Protein AF-A0A433PUU9-F1 (afdb_monomer)

Structure (mmCIF, N/CA/C/O backbone):
data_AF-A0A433PUU9-F1
#
_entry.id   AF-A0A433PUU9-F1
#
loop_
_atom_site.group_PDB
_atom_site.id
_atom_site.type_symbol
_atom_site.label_atom_id
_atom_site.label_alt_id
_atom_site.label_comp_id
_atom_site.label_asym_id
_atom_site.label_entity_id
_atom_site.label_seq_id
_atom_site.pdbx_PDB_ins_code
_atom_site.Cartn_x
_atom_site.Cartn_y
_atom_site.Cartn_z
_atom_site.occupancy
_atom_site.B_iso_or_equiv
_atom_site.auth_seq_id
_atom_site.auth_comp_id
_atom_site.auth_asym_id
_atom_site.auth_atom_id
_atom_site.pdbx_PDB_model_num
ATOM 1 N N . MET A 1 1 ? 23.216 7.740 -25.876 1.00 77.38 1 MET A N 1
ATOM 2 C CA . MET A 1 1 ? 23.846 6.993 -24.766 1.00 77.38 1 MET A CA 1
ATOM 3 C C . MET A 1 1 ? 22.840 6.009 -24.195 1.00 77.38 1 MET A C 1
ATOM 5 O O . MET A 1 1 ?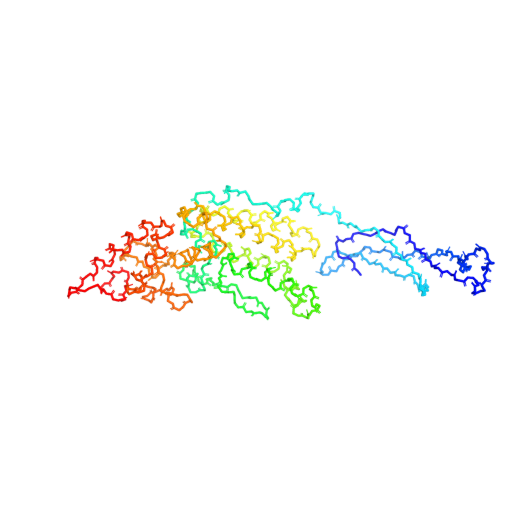 21.696 6.393 -23.978 1.00 77.38 1 MET A O 1
ATOM 9 N N . LEU A 1 2 ? 23.256 4.769 -23.966 1.00 82.44 2 LEU A N 1
ATOM 10 C CA . LEU A 1 2 ? 22.477 3.690 -23.363 1.00 82.44 2 LEU A CA 1
ATOM 11 C C . LEU A 1 2 ? 23.114 3.362 -22.008 1.00 82.44 2 LEU A C 1
ATOM 13 O O . LEU A 1 2 ? 24.281 3.000 -21.964 1.00 82.44 2 LEU A O 1
ATOM 17 N N . ARG A 1 3 ? 22.411 3.540 -20.887 1.00 79.94 3 ARG A N 1
ATOM 18 C CA . ARG A 1 3 ? 23.009 3.333 -19.552 1.00 79.94 3 ARG A CA 1
ATOM 19 C C . ARG A 1 3 ? 22.930 1.871 -19.125 1.00 79.94 3 ARG A C 1
ATOM 21 O O . ARG A 1 3 ? 21.883 1.252 -19.301 1.00 79.94 3 ARG A O 1
ATOM 28 N N . GLY A 1 4 ? 24.031 1.348 -18.577 1.00 78.00 4 GLY A N 1
ATOM 29 C CA . GLY A 1 4 ? 24.192 -0.045 -18.131 1.00 78.00 4 GLY A CA 1
ATOM 30 C C . GLY A 1 4 ? 23.726 -1.098 -19.140 1.00 78.00 4 GLY A C 1
ATOM 31 O O . GLY A 1 4 ? 23.275 -2.167 -18.753 1.00 78.00 4 GLY A O 1
ATOM 32 N N . THR A 1 5 ? 23.755 -0.755 -20.423 1.00 83.81 5 THR A N 1
ATOM 33 C CA . THR A 1 5 ? 23.263 -1.589 -21.515 1.00 83.81 5 THR A CA 1
ATOM 34 C C . THR A 1 5 ? 24.361 -1.650 -22.555 1.00 83.81 5 THR A C 1
ATOM 36 O O . T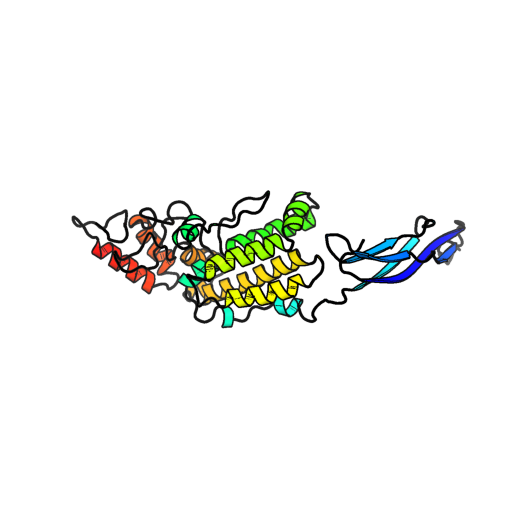HR A 1 5 ? 24.845 -0.605 -22.999 1.00 83.81 5 THR A O 1
ATOM 39 N N . ASP A 1 6 ? 24.725 -2.853 -22.953 1.00 87.00 6 ASP A N 1
ATOM 40 C CA . ASP A 1 6 ? 25.665 -3.103 -24.031 1.00 87.00 6 ASP A CA 1
ATOM 41 C C . ASP A 1 6 ? 24.934 -3.107 -25.367 1.00 87.00 6 ASP A C 1
ATOM 43 O O . ASP A 1 6 ? 23.722 -3.346 -25.445 1.00 87.00 6 ASP A O 1
ATOM 47 N N . ALA A 1 7 ? 25.669 -2.792 -26.427 1.00 91.38 7 ALA A N 1
ATOM 48 C CA . ALA A 1 7 ? 25.120 -2.711 -27.766 1.00 91.38 7 ALA A CA 1
ATOM 49 C C . ALA A 1 7 ? 26.082 -3.294 -28.795 1.00 91.38 7 ALA A C 1
ATOM 51 O O . ALA A 1 7 ? 27.279 -3.020 -28.783 1.00 91.38 7 ALA A O 1
ATOM 52 N N . GLU A 1 8 ? 25.516 -4.028 -29.741 1.00 93.69 8 GLU A N 1
ATOM 53 C CA . GLU A 1 8 ? 26.210 -4.584 -30.894 1.00 93.69 8 GLU A CA 1
ATOM 54 C C . GLU A 1 8 ? 25.448 -4.201 -32.159 1.00 93.69 8 GLU A C 1
ATOM 56 O O . GLU A 1 8 ? 24.218 -4.298 -32.216 1.00 93.69 8 GLU A O 1
ATOM 61 N N . LEU A 1 9 ? 26.168 -3.752 -33.188 1.00 94.69 9 LEU A N 1
ATOM 62 C CA . LEU A 1 9 ? 25.572 -3.509 -34.496 1.00 94.69 9 LEU A CA 1
ATOM 63 C C . LEU A 1 9 ? 25.240 -4.853 -35.157 1.00 94.69 9 LEU A C 1
ATOM 65 O O . LEU A 1 9 ? 26.139 -5.649 -35.408 1.00 94.69 9 LEU A O 1
ATOM 69 N N . ILE A 1 10 ? 23.971 -5.064 -35.510 1.00 95.81 10 ILE A N 1
ATOM 70 C CA . ILE A 1 10 ? 23.556 -6.206 -36.335 1.00 95.81 10 ILE A CA 1
ATOM 71 C C . ILE A 1 10 ? 23.787 -5.871 -37.814 1.00 95.81 10 ILE A C 1
ATOM 73 O O . ILE A 1 10 ? 24.440 -6.627 -38.527 1.00 95.81 10 ILE A O 1
ATOM 77 N N . PHE A 1 11 ? 23.256 -4.738 -38.285 1.00 95.06 11 PHE A N 1
ATOM 78 C CA . PHE A 1 11 ? 23.500 -4.243 -39.643 1.00 95.06 11 PHE A CA 1
ATOM 79 C C . PHE A 1 11 ? 23.233 -2.740 -39.769 1.00 95.06 11 PHE A C 1
ATOM 81 O O . PHE A 1 11 ? 22.497 -2.157 -38.971 1.00 95.06 11 PHE A O 1
ATOM 88 N N . GLY A 1 12 ? 23.777 -2.127 -40.822 1.00 94.69 12 GLY A N 1
ATOM 89 C CA . GLY A 1 12 ? 23.486 -0.751 -41.220 1.00 94.69 12 GLY A CA 1
ATOM 90 C C . GLY A 1 12 ? 23.392 -0.627 -42.736 1.00 94.69 12 GLY A C 1
ATOM 91 O O . GLY A 1 12 ? 24.338 -0.982 -43.438 1.00 94.69 12 GLY A O 1
ATOM 92 N N . TYR A 1 13 ? 22.265 -0.127 -43.241 1.00 95.69 13 TYR A N 1
ATOM 93 C CA . TYR A 1 13 ? 22.003 -0.034 -44.676 1.00 95.69 13 TYR A CA 1
ATOM 94 C C . TYR A 1 13 ? 21.284 1.252 -45.062 1.00 95.69 13 TYR A C 1
ATOM 96 O O . TYR A 1 13 ? 20.496 1.797 -44.293 1.00 95.69 13 TYR A O 1
ATOM 104 N N . HIS A 1 14 ? 21.527 1.694 -46.288 1.00 94.44 14 HIS A N 1
ATOM 105 C CA . HIS A 1 14 ? 20.895 2.831 -46.932 1.00 94.44 14 HIS A CA 1
ATOM 106 C C . HIS A 1 14 ? 20.267 2.387 -48.252 1.00 94.44 14 HIS A C 1
ATOM 108 O O . HIS A 1 14 ? 20.913 1.737 -49.074 1.00 94.44 14 HIS A O 1
ATOM 114 N N . LEU A 1 15 ? 18.991 2.719 -48.446 1.00 93.25 15 LEU A N 1
ATOM 115 C CA . LEU A 1 15 ? 18.283 2.431 -49.686 1.00 93.25 15 LEU A CA 1
ATOM 116 C C . LEU A 1 15 ? 18.512 3.561 -50.695 1.00 93.25 15 LEU A C 1
ATOM 118 O O . LEU A 1 15 ? 17.984 4.659 -50.532 1.00 93.25 15 LEU A O 1
ATOM 122 N N . VAL A 1 16 ? 19.226 3.268 -51.777 1.00 91.62 16 VAL A N 1
ATOM 123 C CA . VAL A 1 16 ? 19.463 4.208 -52.876 1.00 91.62 16 VAL A CA 1
ATOM 124 C C . VAL A 1 16 ? 18.525 3.894 -54.030 1.00 91.62 16 VAL A C 1
ATOM 126 O O . VAL A 1 16 ? 18.475 2.767 -54.518 1.00 91.62 16 VAL A O 1
ATOM 129 N N . VAL A 1 17 ? 17.782 4.898 -54.497 1.00 91.12 17 VAL A N 1
ATOM 130 C CA . VAL A 1 17 ? 16.978 4.792 -55.722 1.00 91.12 17 VAL A CA 1
ATOM 131 C C . VAL A 1 17 ? 17.862 5.160 -56.910 1.00 91.12 17 VAL A C 1
ATOM 133 O O . VAL A 1 17 ? 18.095 6.339 -57.167 1.00 91.12 17 VAL A O 1
ATOM 136 N N . SER A 1 18 ? 18.347 4.153 -57.633 1.00 87.88 18 SER A N 1
ATOM 137 C CA . SER A 1 18 ? 19.249 4.320 -58.779 1.00 87.88 18 SER A CA 1
ATOM 138 C C . SER A 1 18 ? 18.546 4.931 -59.997 1.00 87.88 18 SER A C 1
ATOM 140 O O . SER A 1 18 ? 19.175 5.630 -60.783 1.00 87.88 18 SER A O 1
ATOM 142 N N . SER A 1 19 ? 17.243 4.676 -60.168 1.00 88.12 19 SER A N 1
ATOM 143 C CA . SER A 1 19 ? 16.417 5.301 -61.210 1.00 88.12 19 SER A CA 1
ATOM 144 C C . SER A 1 19 ? 14.946 5.353 -60.795 1.00 88.12 19 SER A C 1
ATOM 146 O O . SER A 1 19 ? 14.418 4.415 -60.189 1.00 88.12 19 SER A O 1
ATOM 148 N N . ARG A 1 20 ? 14.281 6.461 -61.144 1.00 89.06 20 ARG A N 1
ATOM 149 C CA . ARG A 1 20 ? 12.839 6.679 -60.937 1.00 89.06 20 ARG A CA 1
ATOM 150 C C . ARG A 1 20 ? 11.994 6.347 -62.169 1.00 89.06 20 ARG A C 1
ATOM 152 O O . ARG A 1 20 ? 10.792 6.596 -62.163 1.00 89.06 20 ARG A O 1
ATOM 159 N N . GLU A 1 21 ? 12.606 5.811 -63.220 1.00 90.88 21 GLU A N 1
ATOM 160 C CA . GLU A 1 21 ? 11.890 5.427 -64.434 1.00 90.88 21 GLU A CA 1
ATOM 161 C C . GLU A 1 21 ? 10.929 4.264 -64.168 1.00 90.88 21 GLU A C 1
ATOM 163 O O . GLU A 1 21 ? 11.241 3.311 -63.445 1.00 90.88 21 GLU A O 1
ATOM 168 N N . ASN A 1 22 ? 9.740 4.339 -64.771 1.00 86.81 22 ASN A N 1
ATOM 169 C CA . ASN A 1 22 ? 8.761 3.269 -64.677 1.00 86.81 22 ASN A CA 1
ATOM 170 C C . ASN A 1 22 ? 9.191 2.102 -65.572 1.00 86.81 22 ASN A C 1
ATOM 172 O O . ASN A 1 22 ? 9.160 2.201 -66.794 1.00 86.81 22 ASN A O 1
ATOM 176 N N . ARG A 1 23 ? 9.567 0.990 -64.940 1.00 87.62 23 ARG A N 1
ATOM 177 C CA . ARG A 1 23 ? 9.964 -0.255 -65.615 1.00 87.62 23 ARG A CA 1
ATOM 178 C C . ARG A 1 23 ? 8.821 -1.267 -65.721 1.00 87.62 23 ARG A C 1
ATOM 180 O O . ARG A 1 23 ? 9.070 -2.431 -66.022 1.00 87.62 23 ARG A O 1
ATOM 187 N N . SER A 1 24 ? 7.600 -0.863 -65.385 1.00 89.62 24 SER A N 1
ATOM 188 C CA . SER A 1 24 ? 6.424 -1.728 -65.479 1.00 89.62 24 SER A CA 1
ATOM 189 C C . SER A 1 24 ? 6.007 -1.904 -66.936 1.00 89.62 24 SER A C 1
ATOM 191 O O . SER A 1 24 ? 6.164 -0.992 -67.747 1.00 89.62 24 SER A O 1
ATOM 193 N N . ASP A 1 25 ? 5.449 -3.065 -67.251 1.00 92.44 25 ASP A N 1
ATOM 194 C CA . ASP A 1 25 ? 4.871 -3.373 -68.558 1.00 92.44 25 ASP A CA 1
ATOM 195 C C . ASP A 1 25 ? 3.365 -3.659 -68.425 1.00 92.44 25 ASP A C 1
ATOM 197 O O . ASP A 1 25 ? 2.805 -3.613 -67.328 1.00 92.44 25 ASP A O 1
ATOM 201 N N . ALA A 1 26 ? 2.690 -3.923 -69.548 1.00 91.56 26 ALA A N 1
ATOM 202 C CA . ALA A 1 26 ? 1.238 -4.118 -69.585 1.00 91.56 26 ALA A CA 1
ATOM 203 C C . ALA A 1 26 ? 0.742 -5.314 -68.746 1.00 91.56 26 ALA A C 1
ATOM 205 O O . ALA A 1 26 ? -0.452 -5.397 -68.459 1.00 91.56 26 ALA A O 1
ATOM 206 N N . PHE A 1 27 ? 1.635 -6.227 -68.353 1.00 94.06 27 PHE A N 1
ATOM 207 C CA . PHE A 1 27 ? 1.296 -7.458 -67.640 1.00 94.06 27 PHE A CA 1
ATOM 208 C C . PHE A 1 27 ? 1.974 -7.567 -66.265 1.00 94.06 27 PHE A C 1
ATOM 210 O O . PHE A 1 27 ? 1.562 -8.393 -65.452 1.00 94.06 27 PHE A O 1
ATOM 217 N N . THR A 1 28 ? 2.984 -6.736 -65.976 1.00 92.25 28 THR A N 1
ATOM 218 C CA . THR A 1 28 ? 3.801 -6.811 -64.757 1.00 92.25 28 THR A CA 1
ATOM 219 C C . THR A 1 28 ? 4.084 -5.430 -64.166 1.00 92.25 28 THR A C 1
ATOM 221 O O . THR A 1 28 ? 4.781 -4.605 -64.760 1.00 92.25 28 THR A O 1
ATOM 224 N N . LEU A 1 29 ? 3.638 -5.214 -62.925 1.00 92.56 29 LEU A N 1
ATOM 225 C CA . LEU A 1 29 ? 4.041 -4.064 -62.112 1.00 92.56 29 LEU A CA 1
ATOM 226 C C . LEU A 1 29 ? 5.412 -4.321 -61.478 1.00 92.56 29 LEU A C 1
ATOM 228 O O . LEU A 1 29 ? 5.606 -5.330 -60.797 1.00 92.56 29 LEU A O 1
ATOM 232 N N . ARG A 1 30 ? 6.366 -3.405 -61.676 1.00 92.12 30 ARG A N 1
ATOM 233 C CA . ARG A 1 30 ? 7.722 -3.508 -61.112 1.00 92.12 30 ARG A CA 1
ATOM 234 C C . ARG A 1 30 ? 8.027 -2.332 -60.193 1.00 92.12 30 ARG A C 1
ATOM 236 O O . ARG A 1 30 ? 7.685 -1.192 -60.489 1.00 92.12 30 ARG A O 1
ATOM 243 N N . GLY A 1 31 ? 8.732 -2.610 -59.097 1.00 89.81 31 GLY A N 1
ATOM 244 C CA . GLY A 1 31 ? 9.269 -1.573 -5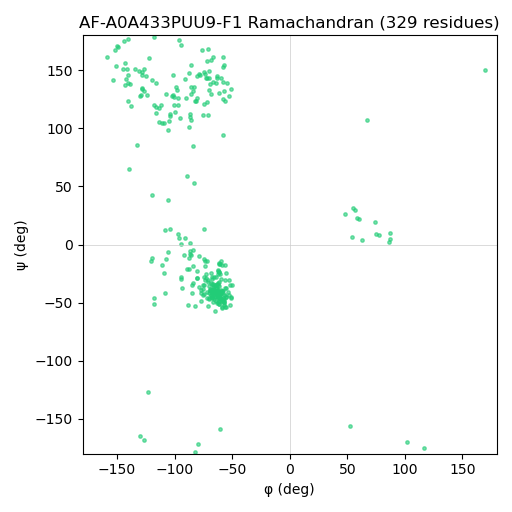8.218 1.00 89.81 31 GLY A CA 1
ATOM 245 C C . GLY A 1 31 ? 10.366 -0.737 -58.889 1.00 89.81 31 GLY A C 1
ATOM 246 O O . GLY A 1 31 ? 10.986 -1.150 -59.882 1.00 89.81 31 GLY A O 1
ATOM 247 N N . LEU A 1 32 ? 10.634 0.439 -58.317 1.00 91.19 32 LEU A N 1
ATOM 248 C CA . LEU A 1 32 ? 11.738 1.306 -58.738 1.00 91.19 32 LEU A CA 1
ATOM 249 C C . LEU A 1 32 ? 13.083 0.574 -58.666 1.00 91.19 32 LEU A C 1
ATOM 251 O O . LEU A 1 32 ? 13.246 -0.390 -57.916 1.00 91.19 32 LEU A O 1
ATOM 255 N N . ALA A 1 33 ? 14.047 1.010 -59.477 1.00 91.31 33 ALA A N 1
ATOM 256 C CA . ALA A 1 33 ? 15.397 0.468 -59.410 1.00 91.31 33 ALA A CA 1
ATOM 257 C C . ALA A 1 33 ? 16.054 0.954 -58.119 1.00 91.31 33 ALA A C 1
ATOM 259 O O . ALA A 1 33 ? 16.322 2.148 -57.977 1.00 91.31 33 ALA A O 1
ATOM 260 N N . THR A 1 34 ? 16.283 0.037 -57.184 1.00 91.50 34 THR A N 1
ATOM 261 C CA . THR A 1 34 ? 16.895 0.340 -55.895 1.00 91.50 34 THR A CA 1
ATOM 262 C C . THR A 1 34 ? 18.097 -0.549 -55.624 1.00 91.50 34 THR A C 1
ATOM 264 O O . THR A 1 34 ? 18.172 -1.689 -56.089 1.00 91.50 34 THR A O 1
ATOM 267 N N . GLN A 1 35 ? 19.040 -0.010 -54.863 1.00 91.44 35 GLN A N 1
ATOM 268 C CA . GLN A 1 35 ? 20.202 -0.711 -54.341 1.00 91.44 35 GLN A CA 1
ATOM 269 C C . GLN A 1 35 ? 20.288 -0.489 -52.836 1.00 91.44 35 GLN A C 1
ATOM 271 O O . GLN A 1 35 ? 19.868 0.547 -52.319 1.00 91.44 35 GLN A O 1
ATOM 276 N N . LEU A 1 36 ? 20.807 -1.492 -52.135 1.00 92.81 36 LEU A N 1
ATOM 277 C CA . LEU A 1 36 ? 21.054 -1.421 -50.707 1.00 92.81 36 LEU A CA 1
ATOM 278 C C . LEU A 1 36 ? 22.554 -1.235 -50.497 1.00 92.81 36 LEU A C 1
ATOM 280 O O . LEU A 1 36 ? 23.338 -2.141 -50.775 1.00 92.81 36 LEU A O 1
ATOM 284 N N . GLU A 1 37 ? 22.946 -0.061 -50.029 1.00 93.69 37 GLU A N 1
ATOM 285 C CA . GLU A 1 37 ? 24.341 0.264 -49.747 1.00 93.69 37 GLU A CA 1
ATOM 286 C C . GLU A 1 37 ? 24.617 0.102 -48.253 1.00 93.69 37 GLU A C 1
ATOM 288 O O . GLU A 1 37 ? 23.817 0.522 -47.414 1.00 93.69 37 GLU A O 1
ATOM 293 N N . ALA A 1 38 ? 25.740 -0.527 -47.904 1.00 92.88 38 ALA A N 1
ATOM 294 C CA . ALA A 1 38 ? 26.155 -0.650 -46.512 1.00 92.88 38 ALA A CA 1
ATOM 295 C C . ALA A 1 38 ? 26.587 0.718 -45.975 1.00 92.88 38 ALA A C 1
ATOM 297 O O . ALA A 1 38 ? 27.360 1.437 -46.610 1.00 92.88 38 ALA A O 1
ATOM 298 N N . VAL A 1 39 ? 26.104 1.067 -44.787 1.00 93.44 39 VAL A N 1
ATOM 299 C CA . VAL A 1 39 ? 26.518 2.291 -44.097 1.00 93.44 39 VAL A CA 1
ATOM 300 C C . VAL A 1 39 ? 27.766 1.991 -43.272 1.00 93.44 39 VAL A C 1
ATOM 302 O O . VAL A 1 39 ? 27.922 0.883 -42.757 1.00 93.44 39 VAL A O 1
ATOM 305 N N . ALA A 1 40 ? 28.657 2.975 -43.127 1.00 92.94 40 ALA A N 1
ATOM 306 C CA . ALA A 1 40 ? 29.824 2.840 -42.263 1.00 92.94 40 ALA A CA 1
ATOM 307 C C . ALA A 1 40 ? 29.403 2.433 -40.833 1.00 92.94 40 ALA A C 1
ATOM 309 O O . ALA A 1 40 ? 28.410 2.959 -40.321 1.00 92.94 40 ALA A O 1
ATOM 310 N N . PRO A 1 41 ? 30.126 1.512 -40.173 1.00 91.94 41 PRO A N 1
ATOM 311 C CA . PRO A 1 41 ? 29.780 1.100 -38.821 1.00 91.94 41 PRO A CA 1
ATOM 312 C C . PRO A 1 41 ? 29.906 2.287 -37.848 1.00 91.94 41 PRO A C 1
ATOM 314 O O . PRO A 1 41 ? 30.796 3.129 -38.010 1.00 91.94 41 PRO A O 1
ATOM 317 N N . PRO A 1 42 ? 29.033 2.377 -36.832 1.00 93.94 42 PRO A N 1
ATOM 318 C CA . PRO A 1 42 ? 29.137 3.394 -35.800 1.00 93.94 42 PRO A CA 1
ATOM 319 C C . PRO A 1 42 ? 30.324 3.099 -34.878 1.00 93.94 42 PRO A C 1
ATOM 321 O O . PRO A 1 42 ? 30.764 1.957 -34.738 1.00 93.94 42 PRO A O 1
ATOM 324 N N . ASN A 1 43 ? 30.816 4.131 -34.197 1.00 93.38 43 ASN A N 1
ATOM 325 C CA . ASN A 1 43 ? 31.780 3.947 -33.117 1.00 93.38 43 ASN A CA 1
ATOM 326 C C . ASN A 1 43 ? 31.002 3.697 -31.819 1.00 93.38 43 ASN A C 1
ATOM 328 O O . ASN A 1 43 ? 30.325 4.599 -31.324 1.00 93.38 43 ASN A O 1
ATOM 332 N N . ILE A 1 44 ? 31.061 2.466 -31.311 1.00 92.44 44 ILE A N 1
ATOM 333 C CA . ILE A 1 44 ? 30.427 2.069 -30.051 1.00 92.44 44 ILE A CA 1
ATOM 334 C C . ILE A 1 44 ? 31.494 2.120 -28.958 1.00 92.44 44 ILE A C 1
ATOM 336 O O . ILE A 1 44 ? 32.514 1.438 -29.059 1.00 92.44 44 ILE A O 1
ATOM 340 N N . ARG A 1 45 ? 31.278 2.942 -27.929 1.00 92.06 45 ARG A N 1
ATOM 341 C CA . ARG A 1 45 ? 32.220 3.114 -26.814 1.00 92.06 45 ARG A CA 1
ATOM 342 C C . ARG A 1 45 ? 31.525 2.889 -25.487 1.00 92.06 45 ARG A C 1
ATOM 344 O O . ARG A 1 45 ? 30.492 3.499 -25.228 1.00 92.06 45 ARG A O 1
ATOM 351 N N . SER A 1 46 ? 32.140 2.090 -24.628 1.00 88.69 46 SER A N 1
ATOM 352 C CA . SER A 1 46 ? 31.742 1.970 -23.228 1.00 88.69 46 SER A CA 1
ATOM 353 C C . SER A 1 46 ? 32.509 3.003 -22.405 1.00 88.69 46 SER A C 1
ATOM 355 O O . SER A 1 46 ? 33.735 3.089 -22.482 1.00 88.69 46 SER A O 1
ATOM 357 N N . SER A 1 47 ? 31.785 3.819 -21.649 1.00 87.38 47 SER A N 1
ATOM 358 C CA . SER A 1 47 ? 32.321 4.885 -20.802 1.00 87.38 47 SER A CA 1
ATOM 359 C C . SER A 1 47 ? 31.542 4.937 -19.483 1.00 87.38 47 SER A C 1
ATOM 361 O O . SER A 1 47 ? 30.596 4.179 -19.273 1.00 87.38 47 SER A O 1
ATOM 363 N N . SER A 1 48 ? 31.942 5.804 -18.560 1.00 86.00 48 SER A N 1
ATOM 364 C CA . SER A 1 48 ? 31.275 5.978 -17.267 1.00 86.00 48 SER A CA 1
ATOM 365 C C . SER A 1 48 ? 31.251 7.443 -16.858 1.00 86.00 48 SER A C 1
ATOM 367 O O . SER A 1 48 ? 32.233 8.156 -17.061 1.00 86.00 48 SER A O 1
ATOM 369 N N . ASP A 1 49 ? 30.153 7.881 -16.251 1.00 83.81 49 ASP A N 1
ATOM 370 C CA . ASP A 1 49 ? 30.028 9.203 -15.636 1.00 83.81 49 ASP A CA 1
ATOM 371 C C . ASP A 1 49 ? 29.568 9.096 -14.172 1.00 83.81 49 ASP A C 1
ATOM 373 O O . ASP A 1 49 ? 29.542 8.015 -13.581 1.00 83.81 49 ASP A O 1
ATOM 377 N N . THR A 1 50 ? 29.189 10.227 -13.573 1.00 77.81 50 THR A N 1
ATOM 378 C CA . THR A 1 50 ? 28.670 10.299 -12.197 1.00 77.81 50 THR A CA 1
ATOM 379 C C . THR A 1 50 ? 27.396 9.479 -11.962 1.00 77.81 50 THR A C 1
ATOM 381 O O . THR A 1 50 ? 27.045 9.236 -10.811 1.00 77.81 50 THR A O 1
ATOM 384 N N . HIS A 1 51 ? 26.715 9.033 -13.020 1.00 67.56 51 HIS A N 1
ATOM 385 C CA . HIS A 1 51 ? 25.496 8.226 -12.971 1.00 67.56 51 HIS A CA 1
ATOM 386 C C . HIS A 1 51 ? 25.738 6.769 -13.409 1.00 67.56 51 HIS A C 1
ATOM 388 O O . HIS A 1 51 ? 24.779 6.032 -13.645 1.00 67.56 51 HIS A O 1
ATOM 394 N N . GLY A 1 52 ? 27.001 6.344 -13.520 1.00 76.19 52 GLY A N 1
ATOM 395 C CA . GLY A 1 52 ? 27.391 4.960 -13.790 1.00 76.19 52 GLY A CA 1
ATOM 396 C C . GLY A 1 52 ? 27.813 4.683 -15.241 1.00 76.19 52 GLY A C 1
ATOM 397 O O . GLY A 1 52 ? 28.033 5.613 -16.023 1.00 76.19 52 GLY A O 1
ATOM 398 N N . PRO A 1 53 ? 27.974 3.396 -15.606 1.00 84.62 53 PRO A N 1
ATOM 399 C CA . PRO A 1 53 ? 28.434 2.997 -16.932 1.00 84.62 53 PRO A CA 1
ATOM 400 C C . PRO A 1 53 ? 27.378 3.270 -18.011 1.00 84.62 53 PRO A C 1
ATOM 402 O O . PRO A 1 53 ? 26.171 3.101 -17.796 1.00 84.62 53 PRO A O 1
ATOM 405 N N . TYR A 1 54 ? 27.828 3.668 -19.196 1.00 87.56 54 TYR A N 1
ATOM 406 C CA . TYR A 1 54 ? 26.992 3.857 -20.373 1.00 87.56 54 TYR A CA 1
ATOM 407 C C . TYR A 1 54 ? 27.723 3.481 -21.663 1.00 87.56 54 TYR A C 1
ATOM 409 O O . TYR A 1 54 ? 28.934 3.641 -21.794 1.00 87.56 54 TYR A O 1
ATOM 417 N N . THR A 1 55 ? 26.942 3.049 -22.643 1.00 90.38 55 THR A N 1
ATOM 418 C CA . THR A 1 55 ? 27.368 2.784 -24.011 1.00 90.38 55 THR A CA 1
ATOM 419 C C . THR A 1 55 ? 26.963 3.957 -24.894 1.00 90.38 55 THR A C 1
ATOM 421 O O . THR A 1 55 ? 25.787 4.327 -25.004 1.00 90.38 55 THR A O 1
ATOM 424 N N . GLU A 1 56 ? 27.940 4.595 -25.517 1.00 93.25 56 GLU A N 1
ATOM 425 C CA . GLU A 1 56 ? 27.739 5.651 -26.497 1.00 93.25 56 GLU A CA 1
ATOM 426 C C . GLU A 1 56 ? 27.817 5.072 -27.908 1.00 93.25 56 GLU A C 1
ATOM 428 O O . GLU A 1 56 ? 28.792 4.419 -28.268 1.00 93.25 56 GLU A O 1
ATOM 433 N N . ILE A 1 57 ? 26.774 5.316 -28.704 1.00 93.19 57 ILE A N 1
ATOM 434 C CA . ILE A 1 57 ? 26.733 4.958 -30.121 1.00 93.19 57 ILE A CA 1
ATOM 435 C C . ILE A 1 57 ? 26.920 6.251 -30.906 1.00 93.19 57 ILE A C 1
ATOM 437 O O . ILE A 1 57 ? 26.013 7.085 -30.961 1.00 93.19 57 ILE A O 1
ATOM 441 N N . ILE A 1 58 ? 28.101 6.419 -31.494 1.00 93.38 58 ILE A N 1
ATOM 442 C CA . ILE A 1 58 ? 28.443 7.577 -32.316 1.00 93.38 58 ILE A CA 1
ATOM 443 C C . ILE A 1 58 ? 28.186 7.203 -33.773 1.00 93.38 58 ILE A C 1
ATOM 445 O O . ILE A 1 58 ? 28.904 6.392 -34.365 1.00 93.38 58 ILE A O 1
ATOM 449 N N . VAL A 1 59 ? 27.133 7.792 -34.337 1.00 92.38 59 VAL A N 1
ATOM 450 C CA . VAL A 1 59 ? 26.749 7.616 -35.742 1.00 92.38 59 VAL A CA 1
ATOM 451 C C . VAL A 1 59 ? 27.856 8.189 -36.641 1.00 92.38 59 VAL A C 1
ATOM 453 O O . VAL A 1 59 ? 28.414 9.241 -36.313 1.00 92.38 59 VAL A O 1
ATOM 456 N N . PRO A 1 60 ? 28.213 7.522 -37.755 1.00 91.31 60 PRO A N 1
ATOM 457 C CA . PRO A 1 60 ? 29.203 8.046 -38.691 1.00 91.31 60 PRO A CA 1
ATOM 458 C C . PRO A 1 60 ? 28.791 9.423 -39.243 1.00 91.31 60 PRO A C 1
ATOM 460 O O . PRO A 1 60 ? 27.600 9.705 -39.376 1.00 91.31 60 PRO A O 1
ATOM 463 N N . PRO A 1 61 ? 29.761 10.268 -39.642 1.00 91.12 61 PRO A N 1
ATOM 464 C CA . PRO A 1 61 ? 29.479 11.603 -40.177 1.00 91.12 61 PRO A CA 1
ATOM 465 C C . PRO A 1 61 ? 28.649 11.569 -41.469 1.00 91.12 61 PRO A C 1
ATOM 467 O O . PRO A 1 61 ? 27.961 12.534 -41.790 1.00 91.12 61 PRO A O 1
ATOM 470 N N . VAL A 1 62 ? 28.699 10.454 -42.204 1.00 91.19 62 VAL A N 1
ATOM 471 C CA . VAL A 1 62 ? 27.880 10.208 -43.391 1.00 91.19 62 VAL A CA 1
ATOM 472 C C . VAL A 1 62 ? 26.791 9.201 -43.028 1.00 91.19 62 VAL A C 1
ATOM 474 O O . VAL A 1 62 ? 27.029 7.995 -43.001 1.00 91.19 62 VAL A O 1
ATOM 477 N N . PHE A 1 63 ? 25.593 9.714 -42.750 1.00 93.56 63 PHE A N 1
ATOM 478 C CA . PHE A 1 63 ? 24.390 8.925 -42.489 1.00 93.56 63 PHE A CA 1
ATOM 479 C C . PHE A 1 63 ? 23.225 9.492 -43.320 1.00 93.56 63 PHE A C 1
ATOM 481 O O . PHE A 1 63 ? 22.526 10.401 -42.869 1.00 93.56 63 PHE A O 1
ATOM 488 N N . PRO A 1 64 ? 23.080 9.057 -44.585 1.00 91.88 64 PRO A N 1
ATOM 489 C CA . PRO A 1 64 ? 22.144 9.664 -45.528 1.00 91.88 64 PRO A CA 1
ATOM 490 C C . PRO A 1 64 ? 20.675 9.420 -45.149 1.00 91.88 64 PRO A C 1
ATOM 492 O O . PRO A 1 64 ? 20.336 8.490 -44.417 1.00 91.88 64 PRO A O 1
ATOM 495 N N . SER A 1 65 ? 19.780 10.265 -45.667 1.00 89.62 65 SER A N 1
ATOM 496 C CA . SER A 1 65 ? 18.338 10.124 -45.433 1.00 89.62 65 SER A CA 1
ATOM 497 C C . SER A 1 65 ? 17.822 8.795 -45.988 1.00 89.62 65 SER A C 1
ATOM 499 O O . SER A 1 65 ? 18.089 8.460 -47.137 1.00 89.62 65 SER A O 1
ATOM 501 N N . GLY A 1 66 ? 17.072 8.043 -45.180 1.00 86.00 66 GLY A N 1
ATOM 502 C CA . GLY A 1 66 ? 16.626 6.689 -45.528 1.00 86.00 66 GLY A CA 1
ATOM 503 C C . GLY A 1 66 ? 17.618 5.583 -45.153 1.00 86.00 66 GLY A C 1
ATOM 504 O O . GLY A 1 66 ? 17.375 4.420 -45.473 1.00 86.00 66 GLY A O 1
ATOM 505 N N . ALA A 1 67 ? 18.720 5.918 -44.472 1.00 93.56 67 ALA A N 1
ATOM 506 C CA . ALA A 1 67 ? 19.585 4.944 -43.822 1.00 93.56 67 ALA A CA 1
ATOM 507 C C . ALA A 1 67 ? 18.997 4.450 -42.491 1.00 93.56 67 ALA A C 1
ATOM 509 O O . ALA A 1 67 ? 18.372 5.206 -41.745 1.00 93.56 67 ALA A O 1
ATOM 510 N N . ILE A 1 68 ? 19.242 3.179 -42.177 1.00 95.00 68 ILE A N 1
ATOM 511 C CA . ILE A 1 68 ? 18.878 2.537 -40.913 1.00 95.00 68 ILE A CA 1
ATOM 512 C C . ILE A 1 68 ? 20.075 1.783 -40.334 1.00 95.00 68 ILE A C 1
ATOM 514 O O . ILE A 1 68 ? 20.906 1.251 -41.069 1.00 95.00 68 ILE A O 1
ATOM 518 N N . MET A 1 69 ? 20.133 1.697 -39.007 1.00 95.56 69 MET A N 1
ATOM 519 C CA . MET A 1 69 ? 21.016 0.790 -38.275 1.00 95.56 69 MET A CA 1
ATOM 520 C C . MET A 1 69 ? 20.186 0.001 -37.273 1.00 95.56 69 MET A C 1
ATOM 522 O O . MET A 1 69 ? 19.364 0.575 -36.558 1.00 95.56 69 MET A O 1
ATOM 526 N N . LEU A 1 70 ? 20.407 -1.308 -37.223 1.00 94.88 70 LEU A N 1
ATOM 527 C CA . LEU A 1 70 ? 19.792 -2.193 -36.248 1.00 94.88 70 LEU A CA 1
ATOM 528 C C . LEU A 1 70 ? 20.842 -2.623 -35.228 1.00 94.88 70 LEU A C 1
ATOM 530 O O . LEU A 1 70 ? 21.906 -3.120 -35.596 1.00 94.88 70 LEU A O 1
ATOM 534 N N . PHE A 1 71 ? 20.507 -2.475 -33.950 1.00 94.75 71 PHE A N 1
ATOM 535 C CA . PHE A 1 71 ? 21.367 -2.856 -32.839 1.00 94.75 71 PHE A CA 1
ATOM 536 C C . PHE A 1 71 ? 20.720 -3.966 -32.021 1.00 94.75 71 PHE A C 1
ATOM 538 O O . PHE A 1 71 ? 19.523 -3.915 -31.723 1.00 94.75 71 PHE A O 1
ATOM 545 N N . ARG A 1 72 ? 21.528 -4.941 -31.613 1.00 92.19 72 ARG A N 1
ATOM 546 C CA . ARG A 1 72 ? 21.211 -5.822 -30.495 1.00 92.19 72 ARG A CA 1
ATOM 547 C C . ARG A 1 72 ? 21.631 -5.105 -29.223 1.00 92.19 72 ARG A C 1
ATOM 549 O O . ARG A 1 72 ? 22.749 -4.610 -29.158 1.00 92.19 72 ARG A O 1
ATOM 556 N N . ILE A 1 73 ? 20.755 -5.071 -28.225 1.00 89.50 73 ILE A N 1
ATOM 557 C CA . ILE A 1 73 ? 21.070 -4.512 -26.910 1.00 89.50 73 ILE A CA 1
ATOM 558 C C . ILE A 1 73 ? 20.794 -5.540 -25.820 1.00 89.50 73 ILE A C 1
ATOM 560 O O . ILE A 1 73 ? 19.851 -6.328 -25.938 1.00 89.50 73 ILE A O 1
ATOM 564 N N . TRP A 1 74 ? 21.606 -5.543 -24.770 1.00 85.94 74 TRP A N 1
ATOM 565 C CA . TRP A 1 74 ? 21.419 -6.412 -23.610 1.00 85.94 74 TRP A CA 1
ATOM 566 C C . TRP A 1 74 ? 22.006 -5.779 -22.350 1.00 85.94 74 TRP A C 1
ATOM 568 O O . TRP A 1 74 ? 22.723 -4.787 -22.406 1.00 85.94 74 TRP A O 1
ATOM 578 N N . VAL A 1 75 ? 21.666 -6.353 -21.201 1.00 79.56 75 VAL A N 1
ATOM 579 C CA . VAL A 1 75 ? 22.202 -5.965 -19.895 1.00 79.56 75 VAL A CA 1
ATOM 580 C C . VAL A 1 75 ? 22.970 -7.170 -19.363 1.00 79.56 75 VAL A C 1
ATOM 582 O O . VAL A 1 75 ? 22.343 -8.193 -19.090 1.00 79.56 75 VAL A O 1
ATOM 585 N N . GLU A 1 76 ? 24.298 -7.074 -19.237 1.00 68.56 76 GLU A N 1
ATOM 586 C CA . GLU A 1 76 ? 25.149 -8.176 -18.744 1.00 68.56 76 GLU A CA 1
ATOM 587 C C . GLU A 1 76 ? 24.728 -8.681 -17.356 1.00 68.56 76 GLU A C 1
ATOM 589 O O . GLU A 1 76 ? 24.742 -9.880 -17.092 1.00 68.56 76 GLU A O 1
ATOM 594 N N . SER A 1 77 ? 24.299 -7.776 -16.474 1.00 65.12 77 SER A N 1
ATOM 595 C CA . SER A 1 77 ? 23.960 -8.067 -15.080 1.00 65.12 77 SER A CA 1
ATOM 596 C C . SER A 1 77 ? 22.454 -8.066 -14.807 1.00 65.12 77 SER A C 1
ATOM 598 O O . SER A 1 77 ? 22.021 -7.563 -13.772 1.00 65.12 77 SER A O 1
ATOM 600 N N . SER A 1 78 ? 21.620 -8.570 -15.721 1.00 64.12 78 SER A N 1
ATOM 601 C CA . SER A 1 78 ? 20.200 -8.776 -15.409 1.00 64.12 78 SER A CA 1
ATOM 602 C C . SER A 1 78 ? 20.017 -10.139 -14.739 1.00 64.12 78 SER A C 1
ATOM 604 O O . SER A 1 78 ? 20.092 -11.141 -15.450 1.00 64.12 78 SER A O 1
ATOM 606 N N . PRO A 1 79 ? 19.740 -10.228 -13.421 1.00 64.94 79 PRO A N 1
ATOM 607 C CA . PRO A 1 79 ? 19.432 -11.509 -12.804 1.00 64.94 79 PRO A CA 1
ATOM 608 C C . PRO A 1 79 ? 18.310 -12.232 -13.563 1.00 64.94 79 PRO A C 1
ATOM 610 O O . PRO A 1 79 ? 17.241 -11.669 -13.835 1.00 64.94 79 PRO A O 1
ATOM 613 N N . GLU A 1 80 ? 18.548 -13.488 -13.936 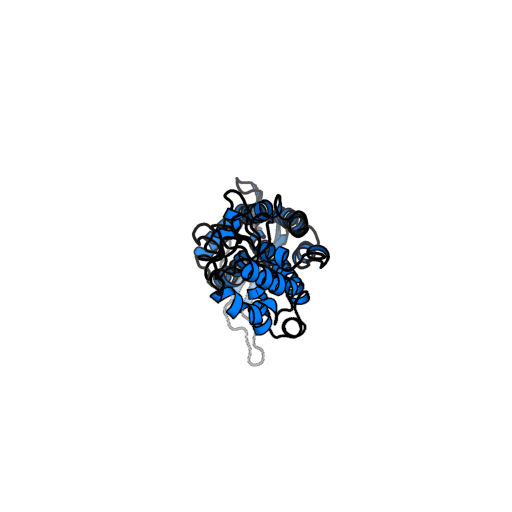1.00 69.75 80 GLU A N 1
ATOM 614 C CA . GLU A 1 80 ? 17.504 -14.316 -14.528 1.00 69.75 80 GLU A CA 1
ATOM 615 C C . GLU A 1 80 ? 16.320 -14.421 -13.556 1.00 69.75 80 GLU A C 1
ATOM 617 O O . GLU A 1 80 ? 16.477 -14.517 -12.339 1.00 69.75 80 GLU A O 1
ATOM 622 N N . GLY A 1 81 ? 15.099 -14.357 -14.087 1.00 81.00 81 GLY A N 1
ATOM 623 C CA . GLY A 1 81 ? 13.898 -14.543 -13.275 1.00 81.00 81 GLY A CA 1
ATOM 624 C C . GLY A 1 81 ? 13.466 -13.351 -12.412 1.00 81.00 81 GLY A C 1
ATOM 625 O O . GLY A 1 81 ? 12.496 -13.511 -11.671 1.00 81.00 81 GLY A O 1
ATOM 626 N N . ILE A 1 82 ? 14.059 -12.149 -12.533 1.00 84.75 82 ILE A N 1
ATOM 627 C CA . ILE A 1 82 ? 13.577 -10.945 -11.808 1.00 84.75 82 ILE A CA 1
ATOM 628 C C . ILE A 1 82 ? 12.082 -10.740 -12.001 1.00 84.75 82 ILE A C 1
ATOM 630 O O . ILE A 1 82 ? 11.363 -10.499 -11.036 1.00 84.75 82 ILE A O 1
ATOM 634 N N . HIS A 1 83 ? 11.601 -10.852 -13.242 1.00 82.88 83 HIS A N 1
ATOM 635 C CA . HIS A 1 83 ? 10.183 -10.680 -13.529 1.00 82.88 83 HIS A CA 1
ATOM 636 C C . HIS A 1 83 ? 9.326 -11.655 -12.709 1.00 82.88 83 HIS A C 1
ATOM 638 O O . HIS A 1 83 ? 8.329 -11.239 -12.127 1.00 82.88 83 HIS A O 1
ATOM 644 N N . GLY A 1 84 ? 9.729 -12.925 -12.609 1.00 86.81 84 GLY A N 1
ATOM 645 C CA . GLY A 1 84 ? 9.057 -13.911 -11.758 1.00 86.81 84 GLY A CA 1
ATOM 646 C C . GLY A 1 84 ? 9.134 -13.542 -10.275 1.00 86.81 84 GLY A C 1
ATOM 647 O O . GLY A 1 84 ? 8.115 -13.555 -9.587 1.00 86.81 84 GLY A O 1
ATOM 648 N N . LEU A 1 85 ? 10.312 -13.119 -9.809 1.00 88.88 85 LEU A N 1
ATOM 649 C CA . LEU A 1 85 ? 10.562 -12.722 -8.422 1.00 88.88 85 LEU A CA 1
ATOM 650 C C . LEU A 1 85 ? 9.671 -11.555 -7.959 1.00 88.88 85 LEU A C 1
ATOM 652 O O . LEU A 1 85 ? 9.211 -11.555 -6.813 1.00 88.88 85 LEU A O 1
ATOM 656 N N . VAL A 1 86 ? 9.437 -10.563 -8.825 1.00 87.69 86 VAL A N 1
ATOM 657 C CA . VAL A 1 86 ? 8.624 -9.376 -8.498 1.00 87.69 86 VAL A CA 1
ATOM 658 C C . VAL A 1 86 ? 7.133 -9.544 -8.795 1.00 87.69 86 VAL A C 1
ATOM 660 O O . VAL A 1 86 ? 6.312 -8.815 -8.239 1.00 87.69 86 VAL A O 1
ATOM 663 N N . SER A 1 87 ? 6.768 -10.485 -9.669 1.00 87.31 87 SER A N 1
ATOM 664 C CA . SER A 1 87 ? 5.370 -10.719 -10.070 1.00 87.31 87 SER A CA 1
ATOM 665 C C . SER A 1 87 ? 4.629 -11.674 -9.141 1.00 87.31 87 SER A C 1
ATOM 667 O O . SER A 1 87 ? 3.430 -11.875 -9.316 1.00 87.31 87 SER A O 1
ATOM 669 N N . HIS A 1 88 ? 5.318 -12.276 -8.170 1.00 89.00 88 HIS A N 1
ATOM 670 C CA . HIS A 1 88 ? 4.724 -13.246 -7.262 1.00 89.00 88 HIS A CA 1
ATOM 671 C C . HIS A 1 88 ? 5.012 -12.917 -5.794 1.00 89.00 88 HIS A C 1
ATOM 673 O O . HIS A 1 88 ? 6.161 -12.731 -5.385 1.00 89.00 88 HIS A O 1
ATOM 679 N N . CYS A 1 89 ? 3.953 -12.880 -4.986 1.00 90.38 89 CYS A N 1
ATOM 680 C CA . CYS A 1 89 ? 4.025 -12.775 -3.535 1.00 90.38 89 CYS A CA 1
ATOM 681 C C . CYS A 1 89 ? 3.399 -14.034 -2.932 1.00 90.38 89 CYS A C 1
ATOM 683 O O . CYS A 1 89 ? 2.238 -14.330 -3.198 1.00 90.38 89 CYS A O 1
ATOM 685 N N . HIS A 1 90 ? 4.183 -14.790 -2.161 1.00 86.50 90 HIS A N 1
ATOM 686 C CA . HIS A 1 90 ? 3.706 -16.014 -1.524 1.00 86.50 90 HIS A CA 1
ATOM 687 C C . HIS A 1 90 ? 2.750 -15.688 -0.372 1.00 86.50 90 HIS A C 1
ATOM 689 O O . HIS A 1 90 ? 3.002 -14.760 0.397 1.00 86.50 90 HIS A O 1
ATOM 695 N N . GLU A 1 91 ? 1.709 -16.504 -0.190 1.00 83.88 91 GLU A N 1
ATOM 696 C CA . GLU A 1 91 ? 0.727 -16.349 0.898 1.00 83.88 91 GLU A CA 1
ATOM 697 C C . GLU A 1 91 ? 1.379 -16.330 2.292 1.00 83.88 91 GLU A C 1
ATOM 699 O O . GLU A 1 91 ? 0.924 -15.628 3.196 1.00 83.88 91 GLU A O 1
ATOM 704 N N . ASP A 1 92 ? 2.510 -17.025 2.457 1.00 88.38 92 ASP A N 1
ATOM 705 C CA . ASP A 1 92 ? 3.289 -17.067 3.699 1.00 88.38 92 ASP A CA 1
ATOM 706 C C . ASP A 1 92 ? 3.777 -15.693 4.192 1.00 88.38 92 ASP A C 1
ATOM 708 O O . ASP A 1 92 ? 4.145 -15.569 5.365 1.00 88.38 92 ASP A O 1
ATOM 712 N N . VAL A 1 93 ? 3.784 -14.674 3.324 1.00 90.44 93 VAL A N 1
ATOM 713 C CA . VAL A 1 93 ? 4.118 -13.285 3.674 1.00 90.44 93 VAL A CA 1
ATOM 714 C C . VAL A 1 93 ? 3.067 -12.674 4.602 1.00 90.44 93 VAL A C 1
ATOM 716 O O . VAL A 1 93 ? 3.430 -11.949 5.529 1.00 90.44 93 VAL A O 1
ATOM 719 N N . PHE A 1 94 ? 1.789 -12.986 4.372 1.00 91.62 94 PHE A N 1
ATOM 720 C CA . PHE A 1 94 ? 0.659 -12.459 5.146 1.00 91.62 94 PHE A CA 1
ATOM 721 C C . PHE A 1 94 ? 0.055 -13.488 6.105 1.00 91.62 94 PHE A C 1
ATOM 723 O O . PHE A 1 94 ? -0.793 -13.168 6.938 1.00 91.62 94 PHE A O 1
ATOM 730 N N . LYS A 1 95 ? 0.512 -14.738 6.031 1.00 90.75 95 LYS A N 1
ATOM 731 C CA . LYS A 1 95 ? 0.064 -15.815 6.907 1.00 90.75 95 LYS A CA 1
ATOM 732 C C . LYS A 1 95 ? 0.257 -15.460 8.383 1.00 90.75 95 LYS A C 1
ATOM 734 O O . LYS A 1 95 ? 1.370 -15.205 8.839 1.00 90.75 95 LYS A O 1
ATOM 739 N N . GLY A 1 96 ? -0.840 -15.516 9.135 1.00 89.69 96 GLY A N 1
ATOM 740 C CA . GLY A 1 96 ? -0.867 -15.210 10.568 1.00 89.69 96 GLY A CA 1
ATOM 741 C C . GLY A 1 96 ? -1.059 -13.730 10.906 1.00 89.69 96 GLY A C 1
ATOM 742 O O . GLY A 1 96 ? -1.058 -13.394 12.090 1.00 89.69 96 GLY A O 1
ATOM 743 N N . LEU A 1 97 ? -1.236 -12.867 9.901 1.00 91.94 97 LEU A N 1
ATOM 744 C CA . LEU A 1 97 ? -1.639 -11.478 10.101 1.00 91.94 97 LEU A CA 1
ATOM 745 C C . LEU A 1 97 ? -3.150 -11.371 10.245 1.00 91.94 97 LEU A C 1
ATOM 747 O O . LEU A 1 97 ? -3.896 -11.978 9.470 1.00 91.94 97 LEU A O 1
ATOM 751 N N . ASP A 1 98 ? -3.581 -10.583 11.219 1.00 93.44 98 ASP A N 1
ATOM 752 C CA . ASP A 1 98 ? -4.987 -10.289 11.481 1.00 93.44 98 ASP A CA 1
ATOM 753 C C . ASP A 1 98 ? -5.428 -8.962 10.829 1.00 93.44 98 ASP A C 1
ATOM 755 O O . ASP A 1 98 ? -4.638 -8.236 10.226 1.00 93.44 98 ASP A O 1
ATOM 759 N N . LEU A 1 99 ? -6.716 -8.621 10.935 1.00 95.00 99 LEU A N 1
ATOM 760 C CA . LEU A 1 99 ? -7.258 -7.391 10.343 1.00 95.00 99 LEU A CA 1
ATOM 761 C C . LEU A 1 99 ? -6.643 -6.101 10.925 1.00 95.00 99 LEU A C 1
ATOM 763 O O . LEU A 1 99 ? -6.680 -5.072 10.255 1.00 95.00 99 LEU A O 1
ATOM 767 N N . VAL A 1 100 ? -6.078 -6.130 12.137 1.00 92.75 100 VAL A N 1
ATOM 768 C CA . VAL A 1 100 ? -5.382 -4.975 12.733 1.00 92.75 100 VAL A CA 1
ATOM 769 C C . VAL A 1 100 ? -3.997 -4.827 12.115 1.00 92.75 100 VAL A C 1
ATOM 771 O O . VAL A 1 100 ? -3.604 -3.713 11.767 1.00 92.75 100 VAL A O 1
ATOM 774 N N . ASP A 1 101 ? -3.275 -5.929 11.914 1.00 91.50 101 ASP A N 1
ATOM 775 C CA . ASP A 1 101 ? -2.010 -5.906 11.171 1.00 91.50 101 ASP A CA 1
ATOM 776 C C . ASP A 1 101 ? -2.233 -5.388 9.741 1.00 91.50 101 ASP A C 1
ATOM 778 O O . ASP A 1 101 ? -1.446 -4.591 9.225 1.00 91.50 101 ASP A O 1
ATOM 782 N N . MET A 1 102 ? -3.344 -5.779 9.109 1.00 94.12 102 MET A N 1
ATOM 783 C CA . MET A 1 102 ? -3.668 -5.332 7.754 1.00 94.12 102 MET A CA 1
ATOM 784 C C . MET A 1 102 ? -4.008 -3.838 7.664 1.00 94.12 102 MET A C 1
ATOM 786 O O . MET A 1 102 ? -3.778 -3.240 6.612 1.00 94.12 102 MET A O 1
ATOM 790 N N . ASN A 1 103 ? -4.470 -3.197 8.747 1.00 94.25 103 ASN A N 1
ATOM 791 C CA . ASN A 1 103 ? -4.600 -1.734 8.804 1.00 94.25 103 ASN A CA 1
ATOM 792 C C . ASN A 1 103 ? -3.235 -1.048 8.647 1.00 94.25 103 ASN A C 1
ATOM 794 O O . ASN A 1 103 ? -3.129 -0.073 7.909 1.00 94.25 103 ASN A O 1
ATOM 798 N N . ALA A 1 104 ? -2.196 -1.590 9.283 1.00 89.31 104 ALA A N 1
ATOM 799 C CA . ALA A 1 104 ? -0.827 -1.101 9.159 1.00 89.31 104 ALA A CA 1
ATOM 800 C C . ALA A 1 104 ? -0.282 -1.322 7.734 1.00 89.31 104 ALA A C 1
ATOM 802 O O . ALA A 1 104 ? 0.162 -0.391 7.069 1.00 89.31 104 ALA A O 1
ATOM 803 N N . VAL A 1 105 ? -0.428 -2.543 7.210 1.00 90.94 105 VAL A N 1
ATOM 804 C CA . VAL A 1 105 ? 0.058 -2.917 5.870 1.00 90.94 105 VAL A CA 1
ATOM 805 C C . VAL A 1 105 ? -0.577 -2.087 4.750 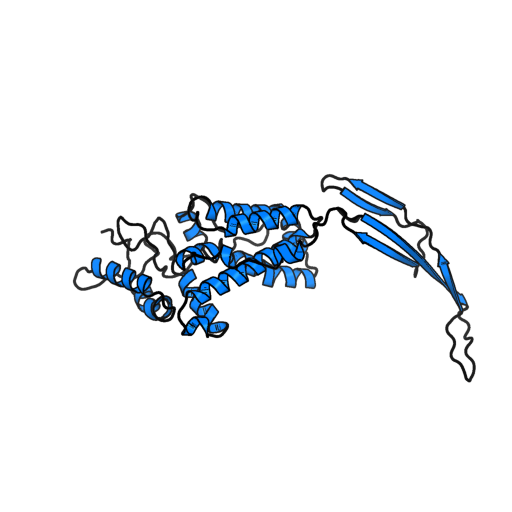1.00 90.94 105 VAL A C 1
ATOM 807 O O . VAL A 1 105 ? 0.116 -1.661 3.821 1.00 90.94 105 VAL A O 1
ATOM 810 N N . LEU A 1 106 ? -1.897 -1.900 4.787 1.00 93.12 106 LEU A N 1
ATOM 811 C CA . LEU A 1 106 ? -2.636 -1.266 3.695 1.00 93.12 106 LEU A CA 1
ATOM 812 C C . LEU A 1 106 ? -2.808 0.239 3.893 1.00 93.12 106 LEU A C 1
ATOM 814 O O . LEU A 1 106 ? -2.732 0.969 2.907 1.00 93.12 106 LEU A O 1
ATOM 818 N N . TYR A 1 107 ? -3.026 0.700 5.126 1.00 94.19 107 TYR A N 1
ATOM 819 C CA . TYR A 1 107 ? -3.535 2.040 5.419 1.00 94.19 107 TYR A CA 1
ATOM 820 C C . TYR A 1 107 ? -2.595 2.836 6.334 1.00 94.19 107 TYR A C 1
ATOM 822 O O . TYR A 1 107 ? -1.438 3.016 5.979 1.00 94.19 107 TYR A O 1
ATOM 830 N N . ARG A 1 108 ? -3.094 3.375 7.453 1.00 91.88 108 ARG A N 1
ATOM 831 C CA . ARG A 1 108 ? -2.494 4.438 8.283 1.00 91.88 108 ARG A CA 1
ATOM 832 C C . ARG A 1 108 ? -2.413 5.789 7.607 1.00 91.88 108 ARG A C 1
ATOM 834 O O . ARG A 1 108 ? -1.581 6.012 6.733 1.00 91.88 108 ARG A O 1
ATOM 841 N N . CYS A 1 109 ? -3.267 6.713 8.035 1.00 93.88 109 CYS A N 1
ATOM 842 C CA . CYS A 1 109 ? -3.084 8.113 7.668 1.00 93.88 109 CYS A CA 1
ATOM 843 C C . CYS A 1 109 ? -1.949 8.751 8.489 1.00 93.88 109 CYS A C 1
ATOM 845 O O . CYS A 1 109 ? -1.535 8.218 9.518 1.00 93.88 109 CYS A O 1
ATOM 847 N N . ASP A 1 110 ? -1.499 9.938 8.078 1.00 92.56 110 ASP A N 1
ATOM 848 C CA . ASP A 1 110 ? -0.363 10.650 8.685 1.00 92.56 110 ASP A CA 1
ATOM 849 C C . ASP A 1 110 ? -0.461 10.783 10.215 1.00 92.56 110 ASP A C 1
ATOM 851 O O . ASP A 1 110 ? 0.495 10.478 10.921 1.00 92.56 110 ASP A O 1
ATOM 855 N N . GLY A 1 111 ? -1.638 11.155 10.731 1.00 92.06 111 GLY A N 1
ATOM 856 C CA . GLY A 1 111 ? -1.865 11.270 12.173 1.00 92.06 111 GLY A CA 1
ATOM 857 C C . GLY A 1 111 ? -1.741 9.942 12.923 1.00 92.06 111 GLY A C 1
ATOM 858 O O . GLY A 1 111 ? -1.111 9.897 13.969 1.00 92.06 111 GLY A O 1
ATOM 859 N N . GLU A 1 112 ? -2.283 8.848 12.383 1.00 92.88 112 GLU A N 1
ATOM 860 C CA . GLU A 1 112 ? -2.163 7.528 13.018 1.00 92.88 112 GLU A CA 1
ATOM 861 C C . GLU A 1 112 ? -0.714 7.047 13.044 1.00 92.88 112 GLU A C 1
ATOM 863 O O . GLU A 1 112 ? -0.278 6.460 14.031 1.00 92.88 112 GLU A O 1
ATOM 868 N N . GLU A 1 113 ? 0.024 7.293 11.962 1.00 89.44 113 GLU A N 1
ATOM 869 C CA . GLU A 1 113 ? 1.415 6.873 11.851 1.00 89.44 113 GLU A CA 1
ATOM 870 C C . GLU A 1 113 ? 2.313 7.632 12.827 1.00 89.44 113 GLU A C 1
ATOM 872 O O . GLU A 1 113 ? 3.110 7.007 13.525 1.00 89.44 113 GLU A O 1
ATOM 877 N N . ARG A 1 114 ? 2.147 8.955 12.934 1.00 89.06 114 ARG A N 1
ATOM 878 C CA . ARG A 1 114 ? 2.922 9.791 13.868 1.00 89.06 114 ARG A CA 1
ATOM 879 C C . ARG A 1 114 ? 2.637 9.480 15.329 1.00 89.06 114 ARG A C 1
ATOM 881 O O . ARG A 1 114 ? 3.486 9.716 16.181 1.00 89.06 114 ARG A O 1
ATOM 888 N N . ASP A 1 115 ? 1.434 9.001 15.618 1.00 89.69 115 ASP A N 1
ATOM 889 C CA . ASP A 1 115 ? 1.032 8.638 16.971 1.00 89.69 115 ASP A CA 1
ATOM 890 C C . ASP A 1 115 ? 1.659 7.316 17.429 1.00 89.69 115 ASP A C 1
ATOM 892 O O . ASP A 1 115 ? 1.988 7.134 18.602 1.00 89.69 115 ASP A O 1
ATOM 896 N N . VAL A 1 116 ? 1.829 6.378 16.496 1.00 85.75 116 VAL A N 1
ATOM 897 C CA . VAL A 1 116 ? 2.456 5.080 16.766 1.00 85.75 116 VAL A CA 1
ATOM 898 C C . VAL A 1 116 ? 3.974 5.181 16.673 1.00 85.75 116 VAL A C 1
ATOM 900 O O . VAL A 1 116 ? 4.675 4.615 17.504 1.00 85.75 116 VAL A O 1
ATOM 903 N N . THR A 1 117 ? 4.481 5.905 15.680 1.00 78.50 117 THR A N 1
ATOM 904 C CA . THR A 1 117 ? 5.905 6.019 15.375 1.00 78.50 117 THR A CA 1
ATOM 905 C C . THR A 1 117 ? 6.371 7.441 15.676 1.00 78.50 117 THR A C 1
ATOM 907 O O . THR A 1 117 ? 5.877 8.401 15.092 1.00 78.50 117 THR A O 1
ATOM 910 N N . GLU A 1 118 ? 7.331 7.602 16.586 1.00 69.31 118 GLU A N 1
ATOM 911 C CA . GLU A 1 118 ? 7.844 8.914 16.999 1.00 69.31 118 GLU A CA 1
ATOM 912 C C . GLU A 1 118 ? 8.398 9.712 15.791 1.00 69.31 118 GLU A C 1
ATOM 914 O O . GLU A 1 118 ? 9.557 9.569 15.402 1.00 69.31 118 GLU A O 1
ATOM 919 N N . ASN A 1 119 ? 7.555 10.570 15.200 1.00 63.97 119 ASN A N 1
ATOM 920 C CA . ASN A 1 119 ? 7.807 11.467 14.061 1.00 63.97 119 ASN A CA 1
ATOM 921 C C . ASN A 1 119 ? 7.917 10.867 12.644 1.00 63.97 119 ASN A C 1
ATOM 923 O O . ASN A 1 119 ? 8.384 11.575 11.744 1.00 63.97 119 ASN A O 1
ATOM 927 N N . ASN A 1 120 ? 7.422 9.653 12.372 1.00 76.38 120 ASN A N 1
ATOM 928 C CA . ASN A 1 120 ? 7.231 9.223 10.976 1.00 76.38 120 ASN A CA 1
ATOM 929 C C . ASN A 1 120 ? 5.777 9.432 10.550 1.00 76.38 120 ASN A C 1
ATOM 931 O O . ASN A 1 120 ? 4.847 9.136 11.285 1.00 76.38 120 ASN A O 1
ATOM 935 N N . GLY A 1 121 ? 5.589 10.016 9.372 1.00 81.94 121 GLY A N 1
ATOM 936 C CA . GLY A 1 121 ? 4.278 10.261 8.786 1.00 81.94 121 GLY A CA 1
ATOM 937 C C . GLY A 1 121 ? 4.232 9.760 7.352 1.00 81.94 121 GLY A C 1
ATOM 938 O O . GLY A 1 121 ? 5.116 9.033 6.892 1.00 81.94 121 GLY A O 1
ATOM 939 N N . THR A 1 122 ? 3.213 10.199 6.630 1.00 86.62 122 THR A N 1
ATOM 940 C CA . THR A 1 122 ? 3.032 9.861 5.216 1.00 86.62 122 THR A CA 1
ATOM 941 C C . THR A 1 122 ? 4.212 10.325 4.370 1.00 86.62 122 THR A C 1
ATOM 943 O O . THR A 1 122 ? 4.816 11.375 4.607 1.00 86.62 122 THR A O 1
ATOM 946 N N . TYR A 1 123 ? 4.564 9.522 3.363 1.00 82.44 123 TYR A N 1
ATOM 947 C CA . TYR A 1 123 ? 5.634 9.885 2.443 1.00 82.44 123 TYR A CA 1
ATOM 948 C C . TYR A 1 123 ? 5.201 11.077 1.585 1.00 82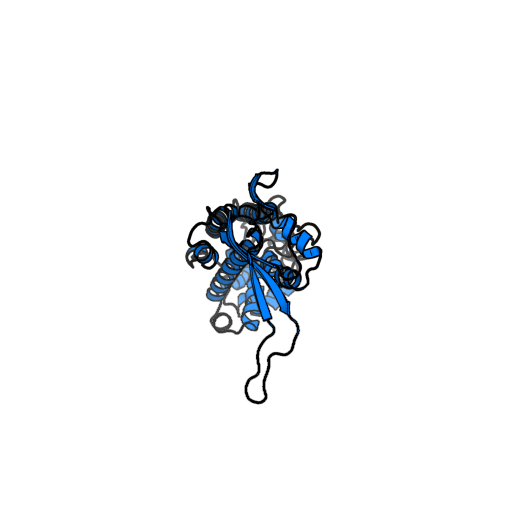.44 123 TYR A C 1
ATOM 950 O O . TYR A 1 123 ? 4.124 11.059 0.988 1.00 82.44 123 TYR A O 1
ATOM 958 N N . ASN A 1 124 ? 6.045 12.106 1.521 1.00 81.69 124 ASN A N 1
ATOM 959 C CA . ASN A 1 124 ? 5.831 13.272 0.675 1.00 81.69 124 ASN A CA 1
ATOM 960 C C . ASN A 1 124 ? 6.656 13.132 -0.603 1.00 81.69 124 ASN A C 1
ATOM 962 O O . ASN A 1 124 ? 7.886 13.125 -0.559 1.00 81.69 124 ASN A O 1
ATOM 966 N N . ILE A 1 125 ? 5.967 13.005 -1.731 1.00 76.62 125 ILE A N 1
ATOM 967 C CA . ILE A 1 125 ? 6.594 12.897 -3.042 1.00 76.62 125 ILE A CA 1
ATOM 968 C C . ILE A 1 125 ? 6.930 14.309 -3.531 1.00 76.62 125 ILE A C 1
ATOM 970 O O . ILE A 1 125 ? 6.017 15.135 -3.648 1.00 76.62 125 ILE A O 1
ATOM 974 N N . PRO A 1 126 ? 8.201 14.600 -3.867 1.00 71.12 126 PRO A N 1
ATOM 975 C CA . PRO A 1 126 ? 8.585 15.886 -4.438 1.00 71.12 126 PRO A CA 1
ATOM 976 C C . PRO A 1 126 ? 7.697 16.261 -5.633 1.00 71.12 126 PRO A C 1
ATOM 978 O O . PRO A 1 126 ? 7.430 15.428 -6.494 1.00 71.12 126 PRO A O 1
ATOM 981 N N . ALA A 1 127 ? 7.225 17.509 -5.670 1.00 70.00 127 ALA A N 1
ATOM 982 C CA . ALA A 1 127 ? 6.317 18.043 -6.695 1.00 70.00 127 ALA A CA 1
ATOM 983 C C . ALA A 1 127 ? 4.919 17.385 -6.804 1.00 70.00 127 ALA A C 1
ATOM 985 O O . ALA A 1 127 ? 4.137 17.793 -7.659 1.00 70.00 127 ALA A O 1
ATOM 986 N N . TYR A 1 128 ? 4.566 16.428 -5.937 1.00 75.88 128 TYR A N 1
ATOM 987 C CA . TYR A 1 128 ? 3.219 15.839 -5.873 1.00 75.88 128 TYR A CA 1
ATOM 988 C C . TYR A 1 128 ? 2.531 16.089 -4.525 1.00 75.88 128 TYR A C 1
ATOM 990 O O . TYR A 1 128 ? 1.377 16.508 -4.498 1.00 75.88 128 TYR A O 1
ATOM 998 N N . GLY A 1 129 ? 3.233 15.882 -3.410 1.00 81.00 129 GLY A N 1
ATOM 999 C CA . GLY A 1 129 ? 2.692 16.055 -2.063 1.00 81.00 129 GLY A CA 1
ATOM 1000 C C . GLY A 1 129 ? 2.654 14.767 -1.240 1.00 81.00 129 GLY A C 1
ATOM 1001 O O . GLY A 1 129 ? 3.152 13.712 -1.646 1.00 81.00 129 GLY A O 1
ATOM 1002 N N . ALA A 1 130 ? 2.065 14.875 -0.049 1.00 85.56 130 ALA A N 1
ATOM 1003 C CA . ALA A 1 130 ? 1.913 13.769 0.888 1.00 85.56 130 ALA A CA 1
ATOM 1004 C C . ALA A 1 130 ? 0.913 12.725 0.382 1.00 85.56 130 ALA A C 1
ATOM 1006 O O . ALA A 1 130 ? -0.156 13.054 -0.138 1.00 85.56 130 ALA A O 1
ATOM 1007 N N . LEU A 1 131 ? 1.256 11.453 0.564 1.00 87.06 131 LEU A N 1
ATOM 1008 C CA . LEU A 1 131 ? 0.333 10.356 0.308 1.00 87.06 131 LEU A CA 1
ATOM 1009 C C . LEU A 1 131 ? -0.785 10.318 1.352 1.00 87.06 131 LEU A C 1
ATOM 1011 O O . LEU A 1 131 ? -0.562 10.679 2.502 1.00 87.06 131 LEU A O 1
ATOM 1015 N N . PRO A 1 132 ? -1.991 9.850 0.985 1.00 90.38 132 PRO A N 1
ATOM 1016 C CA . PRO A 1 132 ? -3.096 9.754 1.938 1.00 90.38 132 PRO A CA 1
ATOM 1017 C C . PRO A 1 132 ? -2.848 8.693 3.020 1.00 90.38 132 PRO A C 1
ATOM 1019 O O . PRO A 1 132 ? -3.350 8.824 4.136 1.00 90.38 132 PRO A O 1
ATOM 1022 N N . TYR A 1 133 ? -2.068 7.659 2.687 1.00 91.75 133 TYR A N 1
ATOM 1023 C CA . TYR A 1 133 ? -1.739 6.546 3.568 1.00 91.75 133 TYR A CA 1
ATOM 1024 C C . TYR A 1 133 ? -0.247 6.214 3.519 1.00 91.75 133 TYR A C 1
ATOM 1026 O O . TYR A 1 133 ? 0.401 6.402 2.486 1.00 91.75 133 TYR A O 1
ATOM 1034 N N . CYS A 1 134 ? 0.276 5.695 4.628 1.00 87.56 134 CYS A N 1
ATOM 1035 C CA . CYS A 1 134 ? 1.642 5.187 4.750 1.00 87.56 134 CYS A CA 1
ATOM 1036 C C . CYS A 1 134 ? 1.790 3.768 4.187 1.00 87.56 134 CYS A C 1
ATOM 1038 O O . CYS A 1 134 ? 2.870 3.405 3.731 1.00 87.56 134 CYS A O 1
ATOM 1040 N N . GLY A 1 135 ? 0.721 2.973 4.219 1.00 88.69 135 GLY A N 1
ATOM 1041 C CA . GLY A 1 135 ? 0.671 1.616 3.689 1.00 88.69 135 GLY A CA 1
ATOM 1042 C C . GLY A 1 135 ? 0.480 1.554 2.172 1.00 88.69 135 GLY A C 1
ATOM 1043 O O . GLY A 1 135 ? 0.529 2.554 1.447 1.00 88.69 135 GLY A O 1
ATOM 1044 N N . LEU A 1 136 ? 0.250 0.340 1.666 1.00 90.06 136 LEU A N 1
ATOM 1045 C CA . LEU A 1 136 ? 0.233 0.051 0.226 1.00 90.06 136 LEU A CA 1
ATOM 1046 C C . LEU A 1 136 ? -0.835 0.824 -0.562 1.00 90.06 136 LEU A C 1
ATOM 1048 O O . LEU A 1 136 ? -0.627 1.076 -1.749 1.00 90.06 136 LEU A O 1
ATOM 1052 N N . GLU A 1 137 ? -1.933 1.251 0.065 1.00 91.62 137 GLU A N 1
ATOM 1053 C CA . GLU A 1 137 ? -2.972 2.060 -0.595 1.00 91.62 137 GLU A CA 1
ATOM 1054 C C . GLU A 1 137 ? -2.491 3.460 -0.978 1.00 91.62 137 GLU A C 1
ATOM 1056 O O . GLU A 1 137 ? -2.912 4.008 -1.999 1.00 91.62 137 GLU A O 1
ATOM 1061 N N . GLY A 1 138 ? -1.544 4.026 -0.224 1.00 87.00 138 GLY A N 1
ATOM 1062 C CA . GLY A 1 138 ? -0.900 5.281 -0.608 1.00 87.00 138 GLY A CA 1
ATOM 1063 C C . GLY A 1 138 ? -0.117 5.127 -1.912 1.00 87.00 138 GLY A C 1
ATOM 1064 O O . GLY A 1 138 ? -0.205 5.966 -2.810 1.00 87.00 138 GLY A O 1
ATOM 1065 N N . PHE A 1 139 ? 0.603 4.012 -2.052 1.00 83.25 139 PHE A N 1
ATOM 1066 C CA . PHE A 1 139 ? 1.510 3.778 -3.176 1.00 83.25 139 PHE A CA 1
ATOM 1067 C C . PHE A 1 139 ? 0.826 3.214 -4.423 1.00 83.25 139 PHE A C 1
ATOM 1069 O O . PHE A 1 139 ? 1.196 3.561 -5.552 1.00 83.25 139 PHE A O 1
ATOM 1076 N N . ILE A 1 140 ? -0.191 2.364 -4.260 1.00 83.56 140 ILE A N 1
ATOM 1077 C CA . ILE A 1 140 ? -0.901 1.772 -5.398 1.00 83.56 140 ILE A CA 1
ATOM 1078 C C . ILE A 1 140 ? -1.585 2.845 -6.248 1.00 83.56 140 ILE A C 1
ATOM 1080 O O . ILE A 1 140 ? -1.637 2.737 -7.474 1.00 83.56 140 ILE A O 1
ATOM 1084 N N . ARG A 1 141 ? -2.062 3.928 -5.623 1.00 75.44 141 ARG A N 1
ATOM 1085 C CA . ARG A 1 141 ? -2.724 5.024 -6.333 1.00 75.44 141 ARG A CA 1
ATOM 1086 C C . ARG A 1 141 ? -1.779 5.714 -7.316 1.00 75.44 141 ARG A C 1
ATOM 1088 O O . ARG A 1 141 ? -2.169 5.975 -8.453 1.00 75.44 141 ARG A O 1
ATOM 1095 N N . ILE A 1 142 ? -0.529 5.937 -6.913 1.00 72.75 142 ILE A N 1
ATOM 1096 C CA . ILE A 1 142 ? 0.508 6.523 -7.773 1.00 72.75 142 ILE A CA 1
ATOM 1097 C C . ILE A 1 142 ? 0.802 5.580 -8.941 1.00 72.75 142 ILE A C 1
ATOM 1099 O O . ILE A 1 142 ? 0.814 5.984 -10.102 1.00 72.75 142 ILE A O 1
ATOM 1103 N N . THR A 1 143 ? 1.009 4.299 -8.638 1.00 69.44 143 THR A N 1
ATOM 1104 C CA . THR A 1 143 ? 1.478 3.318 -9.624 1.00 69.44 143 THR A CA 1
ATOM 1105 C C . THR A 1 143 ? 0.409 2.926 -10.641 1.00 69.44 143 THR A C 1
ATOM 1107 O O . THR A 1 143 ? 0.744 2.614 -11.778 1.00 69.44 143 THR A O 1
ATOM 1110 N N . THR A 1 144 ? -0.873 2.983 -10.274 1.00 66.50 144 THR A N 1
ATOM 1111 C CA . THR A 1 144 ? -1.993 2.615 -11.160 1.00 66.50 144 THR A CA 1
ATOM 1112 C C . THR A 1 144 ? -2.616 3.789 -11.901 1.00 66.50 144 THR A C 1
ATOM 1114 O O . THR A 1 144 ? -3.171 3.586 -12.976 1.00 66.50 144 THR A O 1
ATOM 1117 N N . SER A 1 145 ? -2.562 5.000 -11.343 1.00 62.16 145 SER A N 1
ATOM 1118 C CA . SER A 1 145 ? -3.234 6.167 -11.932 1.00 62.16 145 SER A CA 1
ATOM 1119 C C . SER A 1 145 ? -2.250 7.162 -12.533 1.00 62.16 145 SER A C 1
ATOM 1121 O O . SER A 1 145 ? -2.500 7.658 -13.623 1.00 62.16 145 SER A O 1
ATOM 1123 N N . VAL A 1 146 ? -1.132 7.429 -11.852 1.00 58.00 146 VAL A N 1
ATOM 1124 C CA . VAL A 1 146 ? -0.188 8.482 -12.249 1.00 58.00 146 VAL A CA 1
ATOM 1125 C C . VAL A 1 146 ? 0.843 7.941 -13.233 1.00 58.00 146 VAL A C 1
ATOM 1127 O O . VAL A 1 146 ? 0.977 8.485 -14.319 1.00 58.00 146 VAL A O 1
ATOM 1130 N N . ILE A 1 147 ? 1.525 6.835 -12.921 1.00 58.44 147 ILE A N 1
ATOM 1131 C CA . ILE A 1 147 ? 2.583 6.292 -13.797 1.00 58.44 147 ILE A CA 1
ATOM 1132 C C . ILE A 1 147 ? 2.070 5.970 -15.220 1.00 58.44 147 ILE A C 1
ATOM 1134 O O . ILE A 1 147 ? 2.718 6.386 -16.182 1.00 58.44 147 ILE A O 1
ATOM 1138 N N . PRO A 1 148 ? 0.910 5.308 -15.418 1.00 55.41 148 PRO A N 1
ATOM 1139 C CA . PRO A 1 148 ? 0.424 5.000 -16.762 1.00 55.41 148 PRO A CA 1
ATOM 1140 C C . PRO A 1 148 ? -0.044 6.238 -17.535 1.00 55.41 148 PRO A C 1
ATOM 1142 O O . PRO A 1 148 ? 0.277 6.367 -18.713 1.00 55.41 148 PRO A O 1
ATOM 1145 N N . SER A 1 149 ? -0.759 7.175 -16.894 1.00 50.62 149 SER A N 1
ATOM 1146 C CA . SER A 1 149 ? -1.227 8.399 -17.567 1.00 50.62 149 SER A CA 1
ATOM 1147 C C . SER A 1 149 ? -0.056 9.256 -18.037 1.00 50.62 149 SER A C 1
ATOM 1149 O O . SER A 1 149 ? -0.110 9.893 -19.083 1.00 50.62 149 SER A O 1
ATOM 1151 N N . VAL A 1 150 ? 1.019 9.238 -17.264 1.00 48.47 150 VAL A N 1
ATOM 1152 C CA . VAL A 1 150 ? 2.252 9.973 -17.493 1.00 48.47 150 VAL A CA 1
ATOM 1153 C C . VAL A 1 150 ? 3.110 9.354 -18.603 1.00 48.47 150 VAL A C 1
ATOM 1155 O O . VAL A 1 150 ? 3.586 10.079 -19.473 1.00 48.47 150 VAL A O 1
ATOM 1158 N N . LEU A 1 151 ? 3.256 8.023 -18.627 1.00 47.00 151 LEU A N 1
ATOM 1159 C CA . LEU A 1 151 ? 3.958 7.302 -19.700 1.00 47.00 151 LEU A CA 1
ATOM 1160 C C . LEU A 1 151 ? 3.286 7.495 -21.067 1.00 47.00 151 LEU A C 1
ATOM 1162 O O . LEU A 1 151 ? 3.965 7.512 -22.088 1.00 47.00 151 LEU A O 1
ATOM 1166 N N . ILE A 1 152 ? 1.957 7.638 -21.085 1.00 48.91 152 ILE A N 1
ATOM 1167 C CA . ILE A 1 152 ? 1.167 7.787 -22.315 1.00 48.91 152 ILE A CA 1
ATOM 1168 C C . ILE A 1 152 ? 1.131 9.245 -22.799 1.00 48.91 152 ILE A C 1
ATOM 1170 O O . ILE A 1 152 ? 1.080 9.486 -24.001 1.00 48.91 152 ILE A O 1
ATOM 1174 N N . SER A 1 153 ? 1.150 10.224 -21.888 1.00 44.91 153 SER A N 1
ATOM 1175 C CA . SER A 1 153 ? 0.975 11.645 -22.236 1.00 44.91 153 SER A CA 1
ATOM 1176 C C . SER A 1 153 ? 2.272 12.407 -22.519 1.00 44.91 153 SER A C 1
ATOM 1178 O O . SER A 1 153 ? 2.197 13.545 -22.973 1.00 44.91 153 SER A O 1
ATOM 1180 N N . GLY A 1 154 ? 3.448 11.819 -22.260 1.00 43.62 154 GLY A N 1
ATOM 1181 C CA . GLY A 1 154 ? 4.742 12.471 -22.516 1.00 43.62 154 GLY A CA 1
ATOM 1182 C C . GLY A 1 154 ? 4.944 13.782 -21.744 1.00 43.62 154 GLY A C 1
ATOM 1183 O O . GLY A 1 154 ? 5.715 14.635 -22.169 1.00 43.62 154 GLY A O 1
ATOM 1184 N N . THR A 1 155 ? 4.219 13.974 -20.639 1.00 41.34 155 THR A N 1
ATOM 1185 C CA . THR A 1 155 ? 4.216 15.219 -19.861 1.00 41.34 155 THR A CA 1
ATOM 1186 C C . THR A 1 155 ? 5.427 15.312 -18.922 1.00 41.34 155 THR A C 1
ATOM 1188 O O . THR A 1 155 ? 5.838 14.315 -18.327 1.00 41.34 155 THR A O 1
ATOM 1191 N N . ASP A 1 156 ? 5.965 16.524 -18.722 1.00 43.31 156 ASP A N 1
ATOM 1192 C CA . ASP A 1 156 ? 7.150 16.820 -17.881 1.00 43.31 156 ASP A CA 1
ATOM 1193 C C . ASP A 1 156 ? 7.045 16.330 -16.423 1.00 43.31 156 ASP A C 1
ATOM 1195 O O . ASP A 1 156 ? 8.050 16.045 -15.767 1.00 43.31 156 ASP A O 1
ATOM 1199 N N . ILE A 1 157 ? 5.822 16.161 -15.909 1.00 41.28 157 ILE A N 1
ATOM 1200 C CA . ILE A 1 157 ? 5.556 15.615 -14.567 1.00 41.28 157 ILE A CA 1
ATOM 1201 C C . ILE A 1 157 ? 6.029 14.159 -14.477 1.00 41.28 157 ILE A C 1
ATOM 1203 O O . ILE A 1 157 ? 6.432 13.690 -13.413 1.00 41.28 157 ILE A O 1
ATOM 1207 N N . GLY A 1 158 ? 6.042 13.449 -15.604 1.00 45.38 158 GLY A N 1
ATOM 1208 C CA . GLY A 1 158 ? 6.606 12.118 -15.691 1.00 45.38 158 GLY A CA 1
ATOM 1209 C C . GLY A 1 158 ? 8.085 12.045 -15.574 1.00 45.38 158 GLY A C 1
ATOM 1210 O O . GLY A 1 158 ? 8.573 11.163 -14.886 1.00 45.38 158 GLY A O 1
ATOM 1211 N N . HIS A 1 159 ? 8.791 12.995 -16.167 1.00 47.00 159 HIS A N 1
ATOM 1212 C CA . HIS A 1 159 ? 10.217 13.111 -15.948 1.00 47.00 159 HIS A CA 1
ATOM 1213 C C . HIS A 1 159 ? 10.526 13.505 -14.504 1.00 47.00 159 HIS A C 1
ATOM 1215 O O . HIS A 1 159 ? 11.471 12.964 -13.950 1.00 47.00 159 HIS A O 1
ATOM 1221 N N . LEU A 1 160 ? 9.724 14.354 -13.853 1.00 43.00 160 LEU A N 1
ATOM 1222 C CA . LEU A 1 160 ? 9.875 14.683 -12.427 1.00 43.00 160 LEU A CA 1
ATOM 1223 C C . LEU A 1 160 ? 9.617 13.465 -11.529 1.00 43.00 160 LEU A C 1
ATOM 1225 O O . LEU A 1 160 ? 10.514 13.037 -10.811 1.00 43.00 160 LEU A O 1
ATOM 1229 N N . ILE A 1 161 ? 8.449 12.828 -11.617 1.00 47.97 161 ILE A N 1
ATOM 1230 C CA . ILE A 1 161 ? 8.153 11.641 -10.806 1.00 47.97 161 ILE A CA 1
ATOM 1231 C C . ILE A 1 161 ? 9.117 10.504 -11.166 1.00 47.97 161 ILE A C 1
ATOM 1233 O O . ILE A 1 161 ? 9.626 9.864 -10.255 1.00 47.97 161 ILE A O 1
ATOM 1237 N N . MET A 1 162 ? 9.461 10.288 -12.444 1.00 49.78 162 MET A N 1
ATOM 1238 C CA . MET A 1 162 ? 10.377 9.212 -12.834 1.00 49.78 162 MET A CA 1
ATOM 1239 C C . MET A 1 162 ? 11.833 9.467 -12.438 1.00 49.78 162 MET A C 1
ATOM 1241 O O . MET A 1 162 ? 12.478 8.538 -11.949 1.00 49.78 162 MET A O 1
ATOM 1245 N N . SER A 1 163 ? 12.334 10.699 -12.593 1.00 48.34 163 SER A N 1
ATOM 1246 C CA . SER A 1 163 ? 13.687 11.090 -12.161 1.00 48.34 163 SER A CA 1
ATOM 1247 C C . SER A 1 163 ? 13.863 10.951 -10.650 1.00 48.34 163 SER A C 1
ATOM 1249 O O . SER A 1 163 ? 14.921 10.512 -10.206 1.00 48.34 163 SER A O 1
ATOM 1251 N N . TYR A 1 164 ? 12.810 11.209 -9.866 1.00 48.56 164 TYR A N 1
ATOM 1252 C CA . TYR A 1 164 ? 12.797 10.933 -8.430 1.00 48.56 164 TYR A CA 1
ATOM 1253 C C . TYR A 1 164 ? 12.508 9.454 -8.102 1.00 48.56 164 TYR A C 1
ATOM 1255 O O . TYR A 1 164 ? 13.029 8.952 -7.109 1.00 48.56 164 TYR A O 1
ATOM 1263 N N . THR A 1 165 ? 11.770 8.705 -8.936 1.00 44.72 165 THR A N 1
ATOM 1264 C CA . THR A 1 165 ? 11.547 7.246 -8.767 1.00 44.72 165 THR A CA 1
ATOM 1265 C C . THR A 1 165 ? 12.745 6.357 -9.115 1.00 44.72 165 THR A C 1
ATOM 1267 O O . THR A 1 165 ? 12.601 5.136 -9.200 1.00 44.72 165 THR A O 1
ATOM 1270 N N . GLY A 1 166 ? 13.936 6.939 -9.275 1.00 49.66 166 GLY A N 1
ATOM 1271 C CA . GLY A 1 166 ? 15.189 6.198 -9.142 1.00 49.66 166 GLY A CA 1
ATOM 1272 C C . GLY A 1 166 ? 15.360 5.596 -7.736 1.00 49.66 166 GLY A C 1
ATOM 1273 O O . GLY A 1 166 ? 14.399 5.426 -6.978 1.00 49.66 166 GLY A O 1
ATOM 1274 N N . CYS A 1 167 ? 16.604 5.285 -7.355 1.00 46.91 167 CYS A N 1
ATOM 1275 C CA . CYS A 1 167 ? 16.905 4.658 -6.062 1.00 46.91 167 CYS A CA 1
ATOM 1276 C C . CYS A 1 167 ? 16.259 5.395 -4.874 1.00 46.91 167 CYS A C 1
ATOM 1278 O O . CYS A 1 167 ? 15.740 4.742 -3.980 1.00 46.91 167 CYS A O 1
ATOM 1280 N N . THR A 1 168 ? 16.138 6.725 -4.908 1.00 49.09 168 THR A N 1
ATOM 1281 C CA . THR A 1 168 ? 15.671 7.571 -3.796 1.00 49.09 168 THR A CA 1
ATOM 1282 C C . THR A 1 168 ? 14.210 7.396 -3.369 1.00 49.09 168 THR A C 1
ATOM 1284 O O . THR A 1 168 ? 13.959 7.406 -2.165 1.00 49.09 168 THR A O 1
ATOM 1287 N N . VAL A 1 169 ? 13.233 7.213 -4.270 1.00 52.75 169 VAL A N 1
ATOM 1288 C CA . VAL A 1 169 ? 11.846 6.898 -3.841 1.00 52.75 169 VAL A CA 1
ATOM 1289 C C . VAL A 1 169 ? 11.721 5.429 -3.473 1.00 52.75 169 VAL A C 1
ATOM 1291 O O . VAL A 1 169 ? 11.026 5.132 -2.513 1.00 52.75 169 VAL A O 1
ATOM 1294 N N . SER A 1 170 ? 12.399 4.507 -4.165 1.00 56.53 170 SER A N 1
ATOM 1295 C CA . SER A 1 170 ? 12.380 3.092 -3.765 1.00 56.53 170 SER A CA 1
ATOM 1296 C C . SER A 1 170 ? 12.998 2.896 -2.379 1.00 56.53 170 SER A C 1
ATOM 1298 O O . SER A 1 170 ? 12.400 2.233 -1.540 1.00 56.53 170 SER A O 1
ATOM 1300 N N . ASP A 1 171 ? 14.105 3.584 -2.098 1.00 56.16 171 ASP A N 1
ATOM 1301 C CA . ASP A 1 171 ? 14.758 3.638 -0.796 1.00 56.16 171 ASP A CA 1
ATOM 1302 C C . ASP A 1 171 ? 13.905 4.398 0.203 1.00 56.16 171 ASP A C 1
ATOM 1304 O O . ASP A 1 171 ? 13.723 3.914 1.305 1.00 56.16 171 ASP A O 1
ATOM 1308 N N . GLY A 1 172 ? 13.309 5.532 -0.172 1.00 57.22 172 GLY A N 1
ATOM 1309 C CA . GLY A 1 172 ? 12.396 6.299 0.676 1.00 57.22 172 GLY A CA 1
ATOM 1310 C C . GLY A 1 172 ? 11.127 5.532 1.052 1.00 57.22 172 GLY A C 1
ATOM 1311 O O . GLY A 1 172 ? 10.684 5.625 2.192 1.00 57.22 172 GLY A O 1
ATOM 1312 N N . CYS A 1 173 ? 10.582 4.730 0.135 1.00 57.84 173 CYS A N 1
ATOM 1313 C CA . CYS A 1 173 ? 9.458 3.823 0.359 1.00 57.84 173 CYS A CA 1
ATOM 1314 C C . CYS A 1 173 ? 9.882 2.661 1.242 1.00 57.84 173 CYS A C 1
ATOM 1316 O O . CYS A 1 173 ? 9.194 2.360 2.208 1.00 57.84 173 CYS A O 1
ATOM 1318 N N . LEU A 1 174 ? 11.027 2.040 0.955 1.00 60.16 174 LEU A N 1
ATOM 1319 C CA . LEU A 1 174 ? 11.576 0.977 1.784 1.00 60.16 174 LEU A CA 1
ATOM 1320 C C . LEU A 1 174 ? 11.898 1.486 3.185 1.00 60.16 174 LEU A C 1
ATOM 1322 O O . LEU A 1 174 ? 11.642 0.785 4.144 1.00 60.16 174 LEU A O 1
ATOM 1326 N N . LEU A 1 175 ? 12.414 2.707 3.325 1.00 59.69 175 LEU A N 1
ATOM 1327 C CA . LEU A 1 175 ? 12.664 3.388 4.593 1.00 59.69 175 LEU A CA 1
ATOM 1328 C C . LEU A 1 175 ? 11.357 3.772 5.283 1.00 59.69 175 LEU A C 1
ATOM 1330 O O . LEU A 1 175 ? 11.269 3.634 6.496 1.00 59.69 175 LEU A O 1
ATOM 1334 N N . ALA A 1 176 ? 10.338 4.238 4.559 1.00 60.47 176 ALA A N 1
ATOM 1335 C CA . ALA A 1 176 ? 9.018 4.518 5.121 1.00 60.47 176 ALA A CA 1
ATOM 1336 C C . ALA A 1 176 ? 8.376 3.230 5.656 1.00 60.47 176 ALA A C 1
ATOM 1338 O O . ALA A 1 176 ? 8.043 3.176 6.835 1.00 60.47 176 ALA A O 1
ATOM 1339 N N . PHE A 1 177 ? 8.338 2.164 4.852 1.00 62.09 177 PHE A N 1
ATOM 1340 C CA . PHE A 1 177 ? 7.888 0.841 5.282 1.00 62.09 177 PHE A CA 1
ATOM 1341 C C . PHE A 1 177 ? 8.782 0.266 6.390 1.00 62.09 177 PHE A C 1
ATOM 1343 O O . PHE A 1 177 ? 8.280 -0.216 7.392 1.00 62.09 177 PHE A O 1
ATOM 1350 N N . ASN A 1 178 ? 10.107 0.353 6.304 1.00 62.69 178 ASN A N 1
ATOM 1351 C CA . ASN A 1 178 ? 11.006 -0.155 7.345 1.00 62.69 178 ASN A CA 1
ATOM 1352 C C . ASN A 1 178 ? 10.807 0.585 8.672 1.00 62.69 178 ASN A C 1
ATOM 1354 O O . ASN A 1 178 ? 10.822 -0.058 9.719 1.00 62.69 178 ASN A O 1
ATOM 1358 N N . ARG A 1 179 ? 10.591 1.906 8.654 1.00 63.25 179 ARG A N 1
ATOM 1359 C CA . ARG A 1 179 ? 10.290 2.696 9.861 1.00 63.25 179 ARG A CA 1
ATOM 1360 C C . ARG A 1 179 ? 8.931 2.326 10.450 1.00 63.25 179 ARG A C 1
ATOM 1362 O O . ARG A 1 179 ? 8.852 2.111 11.655 1.00 63.25 179 ARG A O 1
ATOM 1369 N N . HIS A 1 180 ? 7.926 2.157 9.595 1.00 60.47 180 HIS A N 1
ATOM 1370 C CA . HIS A 1 180 ? 6.591 1.688 9.958 1.00 60.47 180 HIS A CA 1
ATOM 1371 C C . HIS A 1 180 ? 6.619 0.292 10.622 1.00 60.47 180 HIS A C 1
ATOM 1373 O O . HIS A 1 180 ? 5.932 0.040 11.610 1.00 60.47 180 HIS A O 1
ATOM 1379 N N . LEU A 1 181 ? 7.464 -0.621 10.123 1.00 63.31 181 LEU A N 1
ATOM 1380 C CA . LEU A 1 181 ? 7.436 -2.048 10.471 1.00 63.31 181 LEU A CA 1
ATOM 1381 C C . LEU A 1 181 ? 8.389 -2.457 11.614 1.00 63.31 181 LEU A C 1
ATOM 1383 O O . LEU A 1 181 ? 8.099 -3.412 12.335 1.00 63.31 181 LEU A O 1
ATOM 1387 N N . LYS A 1 182 ? 9.529 -1.771 11.800 1.00 56.19 182 LYS A N 1
ATOM 1388 C CA . LYS A 1 182 ? 10.655 -2.271 12.624 1.00 56.19 182 LYS A CA 1
ATOM 1389 C C . LYS A 1 182 ? 10.371 -2.371 14.128 1.00 56.19 182 LYS A C 1
ATOM 1391 O O . LYS A 1 182 ? 10.904 -3.278 14.759 1.00 56.19 182 LYS A O 1
ATOM 1396 N N . HIS A 1 183 ? 9.566 -1.473 14.696 1.00 55.62 183 HIS A N 1
ATOM 1397 C CA . HIS A 1 183 ? 9.339 -1.424 16.150 1.00 55.62 183 HIS A CA 1
ATOM 1398 C C . HIS A 1 183 ? 7.944 -1.881 16.581 1.00 55.62 183 HIS A C 1
ATOM 1400 O O . HIS A 1 183 ? 7.786 -2.360 17.700 1.00 55.62 183 HIS A O 1
ATOM 1406 N N . HIS A 1 184 ? 6.952 -1.794 15.692 1.00 60.53 184 HIS A N 1
ATOM 1407 C CA . HIS A 1 184 ? 5.551 -1.999 16.066 1.00 60.53 184 HIS A CA 1
ATOM 1408 C C . HIS A 1 184 ? 4.936 -3.277 15.491 1.00 60.53 184 HIS A C 1
ATOM 1410 O O . HIS A 1 184 ? 3.938 -3.752 16.028 1.00 60.53 184 HIS A O 1
ATOM 1416 N N . TYR A 1 185 ? 5.542 -3.881 14.460 1.00 69.81 185 TYR A N 1
ATOM 1417 C CA . TYR A 1 185 ? 4.955 -5.032 13.768 1.00 69.81 185 TYR A CA 1
ATOM 1418 C C . TYR A 1 185 ? 5.993 -6.105 13.397 1.00 69.81 185 TYR A C 1
ATOM 1420 O O . TYR A 1 185 ? 6.201 -6.406 12.218 1.00 69.81 185 TYR A O 1
ATOM 1428 N N . PRO A 1 186 ? 6.626 -6.758 14.389 1.00 65.88 186 PRO A N 1
ATOM 1429 C CA . PRO A 1 186 ? 7.659 -7.774 14.154 1.00 65.88 186 PRO A CA 1
ATOM 1430 C C . PRO A 1 186 ? 7.154 -9.000 13.374 1.00 65.88 186 PRO A C 1
ATOM 1432 O O . PRO A 1 186 ? 7.952 -9.757 12.830 1.00 65.88 186 PRO A O 1
ATOM 1435 N N . ARG A 1 187 ? 5.830 -9.195 13.294 1.00 69.62 187 ARG A N 1
ATOM 1436 C CA . ARG A 1 187 ? 5.184 -10.276 12.534 1.00 69.62 187 ARG A CA 1
ATOM 1437 C C . ARG A 1 187 ? 5.225 -10.063 11.013 1.00 69.62 187 ARG A C 1
ATOM 1439 O O . ARG A 1 187 ? 4.952 -10.998 10.264 1.00 69.62 187 ARG A O 1
ATOM 1446 N N . LEU A 1 188 ? 5.555 -8.859 10.539 1.00 76.00 188 LEU A N 1
ATOM 1447 C CA . LEU A 1 188 ? 5.441 -8.494 9.127 1.00 76.00 188 LEU A CA 1
ATOM 1448 C C . LEU A 1 188 ? 6.664 -8.926 8.306 1.00 76.00 188 LEU A C 1
ATOM 1450 O O . LEU A 1 188 ? 7.546 -8.130 7.982 1.00 76.00 188 LEU A O 1
ATOM 1454 N N . LYS A 1 189 ? 6.641 -10.191 7.861 1.00 86.19 189 LYS A N 1
ATOM 1455 C CA . LYS A 1 189 ? 7.566 -10.757 6.851 1.00 86.19 189 LYS A CA 1
ATOM 1456 C C . LYS A 1 189 ? 7.562 -9.994 5.523 1.00 86.19 189 LYS A C 1
ATOM 1458 O O . LYS A 1 189 ? 8.491 -10.117 4.727 1.00 86.19 189 LYS A O 1
ATOM 1463 N N . LEU A 1 190 ? 6.521 -9.194 5.287 1.00 83.94 190 LEU A N 1
ATOM 1464 C CA . LEU A 1 190 ? 6.381 -8.307 4.135 1.00 83.94 190 LEU A CA 1
ATOM 1465 C C . LEU A 1 190 ? 7.599 -7.400 3.936 1.00 83.94 190 LEU A C 1
ATOM 1467 O O . LEU A 1 190 ? 7.990 -7.137 2.801 1.00 83.94 190 LEU A O 1
ATOM 1471 N N . ARG A 1 191 ? 8.229 -6.963 5.030 1.00 80.38 191 ARG A N 1
ATOM 1472 C CA . ARG A 1 191 ? 9.451 -6.162 4.981 1.00 80.38 191 ARG A CA 1
ATOM 1473 C C . ARG A 1 191 ? 10.574 -6.887 4.249 1.00 80.38 191 ARG A C 1
ATOM 1475 O O . ARG A 1 191 ? 11.146 -6.358 3.301 1.00 80.38 191 ARG A O 1
ATOM 1482 N N . ASP A 1 192 ? 10.874 -8.097 4.706 1.00 83.81 192 ASP A N 1
ATOM 1483 C CA . ASP A 1 192 ? 11.970 -8.900 4.175 1.00 83.81 192 ASP A CA 1
ATOM 1484 C C . ASP A 1 192 ? 11.662 -9.288 2.727 1.00 83.81 192 ASP A C 1
ATOM 1486 O O . ASP A 1 192 ? 12.540 -9.240 1.867 1.00 83.81 192 ASP A O 1
ATOM 1490 N N . TRP A 1 193 ? 10.381 -9.548 2.431 1.00 88.31 193 TRP A N 1
ATOM 1491 C CA . TRP A 1 193 ? 9.909 -9.731 1.065 1.00 88.31 193 TRP A CA 1
ATOM 1492 C C . TRP A 1 193 ? 10.255 -8.518 0.192 1.00 88.31 193 TRP A C 1
ATOM 1494 O O . TRP A 1 193 ? 10.932 -8.699 -0.820 1.00 88.31 193 TRP A O 1
ATOM 1504 N N . PHE A 1 194 ? 9.881 -7.296 0.589 1.00 85.38 194 PHE A N 1
ATOM 1505 C CA . PHE A 1 194 ? 10.218 -6.081 -0.161 1.00 85.38 194 PHE A CA 1
ATOM 1506 C C . PHE A 1 194 ? 11.725 -5.893 -0.314 1.00 85.38 194 PHE A C 1
ATOM 1508 O O . PHE A 1 194 ? 12.183 -5.687 -1.437 1.00 85.38 194 PHE A O 1
ATOM 1515 N N . GLN A 1 195 ? 12.488 -6.006 0.775 1.00 82.56 195 GLN A N 1
ATOM 1516 C CA . GLN A 1 195 ? 13.941 -5.824 0.780 1.00 82.56 195 GLN A CA 1
ATOM 1517 C C . GLN A 1 195 ? 14.609 -6.697 -0.290 1.00 82.56 195 GLN A C 1
ATOM 1519 O O . GLN A 1 195 ? 15.290 -6.171 -1.166 1.00 82.56 195 GLN A O 1
ATOM 1524 N N . THR A 1 196 ? 14.314 -8.002 -0.314 1.00 87.12 196 THR A N 1
ATOM 1525 C CA . THR A 1 196 ? 14.878 -8.922 -1.315 1.00 87.12 196 THR A CA 1
ATOM 1526 C C . THR A 1 196 ? 14.561 -8.500 -2.754 1.00 87.12 196 THR A C 1
ATOM 1528 O O . THR A 1 196 ? 15.414 -8.612 -3.632 1.00 87.12 196 THR A O 1
ATOM 1531 N N . ARG A 1 197 ? 13.340 -8.016 -3.027 1.00 87.44 197 ARG A N 1
ATOM 1532 C CA . ARG A 1 197 ? 12.930 -7.621 -4.388 1.00 87.44 197 ARG A CA 1
ATOM 1533 C C . ARG A 1 197 ? 13.568 -6.301 -4.798 1.00 87.44 197 ARG A C 1
ATOM 1535 O O . ARG A 1 197 ? 14.030 -6.178 -5.928 1.00 87.44 197 ARG A O 1
ATOM 1542 N N . PHE A 1 198 ? 13.600 -5.324 -3.898 1.00 82.62 198 PHE A N 1
ATOM 1543 C CA . PHE A 1 198 ? 14.212 -4.032 -4.179 1.00 82.62 198 PHE A CA 1
ATOM 1544 C C . PHE A 1 198 ? 15.723 -4.146 -4.355 1.00 82.62 198 PHE A C 1
ATOM 1546 O O . PHE A 1 198 ? 16.253 -3.543 -5.282 1.00 82.62 198 PHE A O 1
ATOM 1553 N N . ASP A 1 199 ? 16.401 -4.973 -3.562 1.00 82.44 199 ASP A N 1
ATOM 1554 C CA . ASP A 1 199 ? 17.837 -5.214 -3.726 1.00 82.44 199 ASP A CA 1
ATOM 1555 C C . ASP A 1 199 ? 18.156 -5.893 -5.062 1.00 82.44 199 ASP A C 1
ATOM 1557 O O . ASP A 1 199 ? 19.128 -5.521 -5.716 1.00 82.44 199 ASP A O 1
ATOM 1561 N N . ALA A 1 200 ? 17.305 -6.817 -5.522 1.00 84.12 200 ALA A N 1
ATOM 1562 C CA . ALA A 1 200 ? 17.440 -7.413 -6.851 1.00 84.12 200 ALA A CA 1
ATOM 1563 C C . ALA A 1 200 ? 17.214 -6.387 -7.979 1.00 84.12 200 ALA A C 1
ATOM 1565 O O . ALA A 1 200 ? 17.946 -6.370 -8.964 1.00 84.12 200 ALA A O 1
ATOM 1566 N N . VAL A 1 201 ? 16.223 -5.500 -7.841 1.00 80.38 201 VAL A N 1
ATOM 1567 C CA . VAL A 1 201 ? 15.896 -4.486 -8.861 1.00 80.38 201 VAL A CA 1
ATOM 1568 C C . VAL A 1 201 ? 16.923 -3.354 -8.913 1.00 80.38 201 VAL A C 1
ATOM 1570 O O . VAL A 1 201 ? 17.164 -2.816 -9.991 1.00 80.38 201 VAL A O 1
ATOM 1573 N N . LYS A 1 202 ? 17.567 -3.006 -7.793 1.00 77.88 202 LYS A N 1
ATOM 1574 C CA . LYS A 1 202 ? 18.644 -1.999 -7.745 1.00 77.88 202 LYS A CA 1
ATOM 1575 C C . LYS A 1 202 ? 19.869 -2.376 -8.576 1.00 77.88 202 LYS A C 1
ATOM 1577 O O . LYS A 1 202 ? 20.627 -1.492 -8.955 1.00 77.88 202 LYS A O 1
ATOM 1582 N N . GLN A 1 203 ? 20.059 -3.662 -8.864 1.00 77.69 203 GLN A N 1
ATOM 1583 C CA . GLN A 1 203 ? 21.138 -4.140 -9.733 1.00 77.69 203 GLN A CA 1
ATOM 1584 C C . GLN A 1 203 ? 20.868 -3.845 -11.217 1.00 77.69 203 GLN A C 1
ATOM 1586 O O . GLN A 1 203 ? 21.767 -3.984 -12.042 1.00 77.69 203 GLN A O 1
ATOM 1591 N N . LEU A 1 204 ? 19.640 -3.443 -11.571 1.00 74.88 204 LEU A N 1
ATOM 1592 C CA . LEU A 1 204 ? 19.255 -3.177 -12.949 1.00 74.88 204 LEU A CA 1
ATOM 1593 C C . LEU A 1 204 ? 19.476 -1.715 -13.346 1.00 74.88 204 LEU A C 1
ATOM 1595 O O . LEU A 1 204 ? 19.145 -0.800 -12.588 1.00 74.88 204 LEU A O 1
ATOM 1599 N N . PRO A 1 205 ? 19.906 -1.469 -14.590 1.00 67.69 205 PRO A N 1
ATOM 1600 C CA . PRO A 1 205 ? 20.027 -0.122 -15.121 1.00 67.69 205 PRO A CA 1
ATOM 1601 C C . PRO A 1 205 ? 18.645 0.455 -15.444 1.00 67.69 205 PRO A C 1
ATOM 1603 O O . PRO A 1 205 ? 17.919 -0.092 -16.262 1.00 67.69 205 PRO A O 1
ATOM 1606 N N . ASN A 1 206 ? 18.270 1.582 -14.832 1.00 63.78 206 ASN A N 1
ATOM 1607 C CA . ASN A 1 206 ? 17.144 2.446 -15.235 1.00 63.78 206 ASN A CA 1
ATOM 1608 C C . ASN A 1 206 ? 15.737 1.813 -15.396 1.00 63.78 206 ASN A C 1
ATOM 1610 O O . ASN A 1 206 ? 14.801 2.515 -15.774 1.00 63.78 206 ASN A O 1
ATOM 1614 N N . PHE A 1 207 ? 15.524 0.536 -15.056 1.00 61.28 207 PHE A N 1
ATOM 1615 C CA . PHE A 1 207 ? 14.206 -0.122 -15.094 1.00 61.28 207 PHE A CA 1
ATOM 1616 C C . PHE A 1 207 ? 13.422 -0.019 -13.772 1.00 61.28 207 PHE A C 1
ATOM 1618 O O . PHE A 1 207 ? 12.335 -0.593 -13.637 1.00 61.28 207 PHE A O 1
ATOM 1625 N N . LEU A 1 208 ? 13.951 0.724 -12.796 1.00 66.12 208 LEU A N 1
ATOM 1626 C CA . LEU A 1 208 ? 13.419 0.824 -11.435 1.00 66.12 208 LEU A CA 1
ATOM 1627 C C . LEU A 1 208 ? 11.931 1.205 -11.366 1.00 66.12 208 LEU A C 1
ATOM 1629 O O . LEU A 1 208 ? 11.218 0.537 -10.622 1.00 66.12 208 LEU A O 1
ATOM 1633 N N . PRO A 1 209 ? 11.396 2.173 -12.136 1.00 71.50 209 PRO A N 1
ATOM 1634 C CA . PRO A 1 209 ? 10.012 2.613 -11.932 1.00 71.50 209 PRO A CA 1
ATOM 1635 C C . PRO A 1 209 ? 8.974 1.554 -12.325 1.00 71.50 209 PRO A C 1
ATOM 1637 O O . PRO A 1 209 ? 7.978 1.360 -11.627 1.00 71.50 209 PRO A O 1
ATOM 1640 N N . LYS A 1 210 ? 9.230 0.815 -13.416 1.00 75.94 210 LYS A N 1
ATOM 1641 C CA . LYS A 1 210 ? 8.385 -0.310 -13.849 1.00 75.94 210 LYS A CA 1
ATOM 1642 C C . LYS A 1 210 ? 8.372 -1.402 -12.785 1.00 75.94 210 LYS A C 1
ATOM 1644 O O . LYS A 1 210 ? 7.307 -1.889 -12.411 1.00 75.94 210 LYS A O 1
ATOM 1649 N N . TYR A 1 211 ? 9.553 -1.795 -12.315 1.00 77.94 211 TYR A N 1
ATOM 1650 C CA . TYR A 1 211 ? 9.674 -2.862 -11.329 1.00 77.94 211 TYR A CA 1
ATOM 1651 C C . TYR A 1 211 ? 9.162 -2.439 -9.953 1.00 77.94 211 TYR A C 1
ATOM 1653 O O . TYR A 1 211 ? 8.502 -3.238 -9.302 1.00 77.94 211 TYR A O 1
ATOM 1661 N N . PHE A 1 212 ? 9.353 -1.184 -9.548 1.00 78.75 212 PHE A N 1
ATOM 1662 C CA . PHE A 1 212 ? 8.735 -0.602 -8.358 1.00 78.75 212 PHE A CA 1
ATOM 1663 C C . PHE A 1 212 ? 7.208 -0.707 -8.433 1.00 78.75 212 PHE A C 1
ATOM 1665 O O . PHE A 1 212 ? 6.583 -1.258 -7.528 1.00 78.75 212 PHE A O 1
ATOM 1672 N N . ALA A 1 213 ? 6.604 -0.254 -9.537 1.00 79.12 213 ALA A N 1
ATOM 1673 C CA . ALA A 1 213 ? 5.158 -0.338 -9.730 1.00 79.12 213 ALA A CA 1
ATOM 1674 C C . ALA A 1 213 ? 4.652 -1.786 -9.679 1.00 79.12 213 ALA A C 1
ATOM 1676 O O . ALA A 1 213 ? 3.625 -2.063 -9.058 1.00 79.12 213 ALA A O 1
ATOM 1677 N N . LEU A 1 214 ? 5.394 -2.713 -10.287 1.00 84.06 214 LEU A N 1
ATOM 1678 C CA . LEU A 1 214 ? 5.068 -4.133 -10.272 1.00 84.06 214 LEU A CA 1
ATOM 1679 C C . LEU A 1 214 ? 5.172 -4.728 -8.862 1.00 84.06 214 LEU A C 1
ATOM 1681 O O . LEU A 1 214 ? 4.224 -5.364 -8.422 1.00 84.06 214 LEU A O 1
ATOM 1685 N N . ILE A 1 215 ? 6.252 -4.455 -8.126 1.00 86.50 215 ILE A N 1
ATOM 1686 C CA . ILE A 1 215 ? 6.459 -4.901 -6.738 1.00 86.50 215 ILE A CA 1
ATOM 1687 C C . ILE A 1 215 ? 5.312 -4.429 -5.835 1.00 86.50 215 ILE A C 1
ATOM 1689 O O . ILE A 1 215 ? 4.707 -5.241 -5.130 1.00 86.50 215 ILE A O 1
ATOM 1693 N N . ILE A 1 216 ? 4.982 -3.134 -5.881 1.00 86.81 216 ILE A N 1
ATOM 1694 C CA . ILE A 1 216 ? 3.896 -2.549 -5.082 1.00 86.81 216 ILE A CA 1
ATOM 1695 C C . ILE A 1 216 ? 2.554 -3.173 -5.461 1.00 86.81 216 ILE A C 1
ATOM 1697 O O . ILE A 1 216 ? 1.791 -3.563 -4.579 1.00 86.81 216 ILE A O 1
ATOM 1701 N N . ARG A 1 217 ? 2.270 -3.318 -6.760 1.00 88.56 217 ARG A N 1
ATOM 1702 C CA . ARG A 1 217 ? 1.031 -3.939 -7.240 1.00 88.56 217 ARG A CA 1
ATOM 1703 C C . ARG A 1 217 ? 0.907 -5.390 -6.785 1.00 88.56 217 ARG A C 1
ATOM 1705 O O . ARG A 1 217 ? -0.161 -5.769 -6.311 1.00 88.56 217 ARG A O 1
ATOM 1712 N N . THR A 1 218 ? 1.965 -6.186 -6.910 1.00 91.75 218 THR A N 1
ATOM 1713 C CA . THR A 1 218 ? 1.975 -7.593 -6.491 1.00 91.75 218 THR A CA 1
ATOM 1714 C C . THR A 1 218 ? 1.683 -7.715 -4.996 1.00 91.75 218 THR A C 1
ATOM 1716 O O . THR A 1 218 ? 0.793 -8.469 -4.607 1.00 91.75 218 THR A O 1
ATOM 1719 N N . ALA A 1 219 ? 2.368 -6.930 -4.159 1.00 91.69 219 ALA A N 1
ATOM 1720 C CA . ALA A 1 219 ? 2.133 -6.930 -2.717 1.00 91.69 219 ALA A CA 1
ATOM 1721 C C . ALA A 1 219 ? 0.722 -6.443 -2.353 1.00 91.69 219 ALA A C 1
ATOM 1723 O O . ALA A 1 219 ? 0.076 -7.024 -1.487 1.00 91.69 219 ALA A O 1
ATOM 1724 N N . TYR A 1 220 ? 0.226 -5.400 -3.024 1.00 93.00 220 TYR A N 1
ATOM 1725 C CA . TYR A 1 220 ? -1.105 -4.839 -2.793 1.00 93.00 220 TYR A CA 1
ATOM 1726 C C . TYR A 1 220 ? -2.226 -5.838 -3.087 1.00 93.00 220 TYR A C 1
ATOM 1728 O O . TYR A 1 220 ? -3.163 -5.960 -2.298 1.00 93.00 220 TYR A O 1
ATOM 1736 N N . ILE A 1 221 ? -2.134 -6.556 -4.210 1.00 93.19 221 ILE A N 1
ATOM 1737 C CA . ILE A 1 221 ? -3.123 -7.574 -4.581 1.00 93.19 221 ILE A CA 1
ATOM 1738 C C . ILE A 1 221 ? -3.148 -8.678 -3.523 1.00 93.19 221 ILE A C 1
ATOM 1740 O O . ILE A 1 221 ? -4.208 -8.932 -2.954 1.00 93.19 221 ILE A O 1
ATOM 1744 N N . ALA A 1 222 ? -1.984 -9.237 -3.182 1.00 95.06 222 ALA A N 1
ATOM 1745 C CA . ALA A 1 222 ? -1.881 -10.298 -2.182 1.00 95.06 222 ALA A CA 1
ATOM 1746 C C . ALA A 1 222 ? -2.359 -9.843 -0.787 1.00 95.06 222 ALA A C 1
ATOM 1748 O O . ALA A 1 222 ? -3.098 -10.560 -0.114 1.00 95.06 222 ALA A O 1
ATOM 1749 N N . ALA A 1 223 ? -2.025 -8.616 -0.370 1.00 94.69 223 ALA A N 1
ATOM 1750 C CA . ALA A 1 223 ? -2.499 -8.041 0.888 1.00 94.69 223 ALA A CA 1
ATOM 1751 C C . ALA A 1 223 ? -4.029 -7.883 0.913 1.00 94.69 223 ALA A C 1
ATOM 1753 O O . ALA A 1 223 ? -4.668 -8.169 1.929 1.00 94.69 223 ALA A O 1
ATOM 1754 N N . ARG A 1 224 ? -4.644 -7.449 -0.195 1.00 96.06 224 ARG A N 1
ATOM 1755 C CA . ARG A 1 224 ? -6.107 -7.329 -0.291 1.00 96.06 224 ARG A CA 1
ATOM 1756 C C . ARG A 1 224 ? -6.795 -8.680 -0.281 1.00 96.06 224 ARG A C 1
ATOM 1758 O O . ARG A 1 224 ? -7.787 -8.822 0.425 1.00 96.06 224 ARG A O 1
ATOM 1765 N N . GLU A 1 225 ? -6.272 -9.651 -1.016 1.00 95.69 225 GLU A N 1
ATOM 1766 C CA . GLU A 1 225 ? -6.805 -11.016 -1.040 1.00 95.69 225 GLU A CA 1
ATOM 1767 C C . GLU A 1 225 ? -6.755 -11.651 0.351 1.00 95.69 225 GLU A C 1
ATOM 1769 O O . GLU A 1 225 ? -7.773 -12.154 0.829 1.00 95.69 225 GLU A O 1
ATOM 1774 N N . HIS A 1 226 ? -5.623 -11.522 1.053 1.00 97.00 226 HIS A N 1
ATOM 1775 C CA . HIS A 1 226 ? -5.503 -11.950 2.448 1.00 97.00 226 HIS A CA 1
ATOM 1776 C C . HIS A 1 226 ? -6.508 -11.233 3.353 1.00 97.00 226 HIS A C 1
ATOM 1778 O O . HIS A 1 226 ? -7.225 -11.866 4.115 1.00 97.00 226 HIS A O 1
ATOM 1784 N N . THR A 1 227 ? -6.628 -9.911 3.235 1.00 97.31 227 THR A N 1
ATOM 1785 C CA . THR A 1 227 ? -7.567 -9.132 4.059 1.00 97.31 227 THR A CA 1
ATOM 1786 C C . THR A 1 227 ? -9.018 -9.561 3.841 1.00 97.31 227 THR A C 1
ATOM 1788 O O . THR A 1 227 ? -9.776 -9.688 4.800 1.00 97.31 227 THR A O 1
ATOM 1791 N N . ILE A 1 228 ? -9.411 -9.800 2.588 1.00 98.06 228 ILE A N 1
ATOM 1792 C CA . ILE A 1 228 ? -10.758 -10.251 2.232 1.00 98.06 228 ILE A CA 1
ATOM 1793 C C . ILE A 1 228 ? -11.002 -11.666 2.761 1.00 98.06 228 ILE A C 1
ATOM 1795 O O . ILE A 1 228 ? -12.093 -11.921 3.265 1.00 98.06 228 ILE A O 1
ATOM 1799 N N . SER A 1 229 ? -10.010 -12.562 2.706 1.00 97.31 229 SER A N 1
ATOM 1800 C CA . SER A 1 229 ? -10.148 -13.949 3.181 1.00 97.31 229 SER A CA 1
ATOM 1801 C C . SER A 1 229 ? -10.441 -14.056 4.684 1.00 97.31 229 SER A C 1
ATOM 1803 O O . SER A 1 229 ? -11.080 -15.013 5.115 1.00 97.31 229 SER A O 1
ATOM 1805 N N . LEU A 1 230 ? -10.041 -13.049 5.469 1.00 97.31 230 LEU A N 1
ATOM 1806 C CA . LEU A 1 230 ? -10.328 -12.944 6.903 1.00 97.31 230 LEU A CA 1
ATOM 1807 C C . LEU A 1 230 ? -11.753 -12.453 7.217 1.00 97.31 230 LEU A C 1
ATOM 1809 O O . LEU A 1 230 ? -12.153 -12.443 8.382 1.00 97.31 230 LEU A O 1
ATOM 1813 N N . MET A 1 231 ? -12.506 -11.995 6.215 1.00 98.25 231 MET A N 1
ATOM 1814 C CA . MET A 1 231 ? -13.845 -11.436 6.399 1.00 98.25 231 MET A CA 1
ATOM 1815 C C . MET A 1 231 ? -14.948 -12.483 6.202 1.00 98.25 231 MET A C 1
ATOM 1817 O O . MET A 1 231 ? -14.731 -13.615 5.773 1.00 98.25 231 MET A O 1
ATOM 1821 N N . SER A 1 232 ? -16.180 -12.090 6.520 1.00 98.06 232 SER A N 1
ATOM 1822 C CA . SER A 1 232 ? -17.363 -12.943 6.411 1.00 98.06 232 SER A CA 1
ATOM 1823 C C . SER A 1 232 ? -17.598 -13.493 4.986 1.00 98.06 232 SER A C 1
ATOM 1825 O O . SER A 1 232 ? -17.139 -12.912 3.993 1.00 98.06 232 SER A O 1
ATOM 1827 N N . PRO A 1 233 ? -18.405 -14.566 4.842 1.00 97.94 233 PRO A N 1
ATOM 1828 C CA . PRO A 1 233 ? -18.823 -15.100 3.543 1.00 97.94 233 PRO A CA 1
ATOM 1829 C C . PRO A 1 233 ? -19.454 -14.069 2.600 1.00 97.94 233 PRO A C 1
ATOM 1831 O O . PRO A 1 233 ? -19.337 -14.198 1.384 1.00 97.94 233 PRO A O 1
ATOM 1834 N N . LEU A 1 234 ? -20.126 -13.053 3.153 1.00 97.00 234 LEU A N 1
ATOM 1835 C CA . LEU A 1 234 ? -20.739 -11.987 2.365 1.00 97.00 234 LEU A CA 1
ATOM 1836 C C . LEU A 1 234 ? -19.678 -11.138 1.661 1.00 97.00 234 LEU A C 1
ATOM 1838 O O . LEU A 1 234 ? -19.855 -10.787 0.499 1.00 97.00 234 LEU A O 1
ATOM 1842 N N . ILE A 1 235 ? -18.586 -10.814 2.358 1.00 98.06 235 ILE A N 1
ATOM 1843 C CA . ILE A 1 235 ? -17.509 -10.020 1.771 1.00 98.06 235 ILE A CA 1
ATOM 1844 C C . ILE A 1 235 ? -16.661 -10.888 0.848 1.00 98.06 235 ILE A C 1
ATOM 1846 O O . ILE A 1 235 ? -16.450 -10.510 -0.297 1.00 98.06 235 ILE A O 1
ATOM 1850 N N . THR A 1 236 ? -16.233 -12.071 1.290 1.00 97.88 236 THR A N 1
ATOM 1851 C CA . THR A 1 236 ? -15.382 -12.964 0.477 1.00 97.88 236 THR A CA 1
ATOM 1852 C C . THR A 1 236 ? -16.010 -13.321 -0.870 1.00 97.88 236 THR A C 1
ATOM 1854 O O . THR A 1 236 ? -15.330 -13.250 -1.890 1.00 97.88 236 THR A O 1
ATOM 1857 N N . LYS A 1 237 ? -17.312 -13.635 -0.901 1.00 97.75 237 LYS A N 1
ATOM 1858 C CA . LYS A 1 237 ? -18.062 -13.948 -2.135 1.00 97.75 237 LYS A CA 1
ATOM 1859 C C . LYS A 1 237 ? -18.638 -12.714 -2.836 1.00 97.75 237 LYS A C 1
ATOM 1861 O O . LYS A 1 237 ? -19.347 -12.856 -3.831 1.00 97.75 237 LYS A O 1
ATOM 1866 N N . GLY A 1 238 ? -18.391 -11.529 -2.287 1.00 96.75 238 GLY A N 1
ATOM 1867 C CA . GLY A 1 238 ? -18.861 -10.265 -2.825 1.00 96.75 238 GLY A CA 1
ATOM 1868 C C . GLY A 1 238 ? -18.142 -9.865 -4.110 1.00 96.75 238 GLY A C 1
ATOM 1869 O O . GLY A 1 238 ? -17.119 -10.430 -4.495 1.00 96.75 238 GLY A O 1
ATOM 1870 N N . ASP A 1 239 ? -18.692 -8.856 -4.772 1.00 97.12 239 ASP A N 1
ATOM 1871 C CA . ASP A 1 239 ? -18.081 -8.230 -5.938 1.00 97.12 239 ASP A CA 1
ATOM 1872 C C . ASP A 1 239 ? -17.025 -7.180 -5.542 1.00 97.12 239 ASP A C 1
ATOM 1874 O O . ASP A 1 239 ? -16.772 -6.907 -4.364 1.00 97.12 239 ASP A O 1
ATOM 1878 N N . ARG A 1 240 ? -16.428 -6.524 -6.547 1.00 95.19 240 ARG A N 1
ATOM 1879 C CA . ARG A 1 240 ? -15.421 -5.474 -6.324 1.00 95.19 240 ARG A CA 1
ATOM 1880 C C . ARG A 1 240 ? -15.944 -4.353 -5.425 1.00 95.19 240 ARG A C 1
ATOM 1882 O O . ARG A 1 240 ? -15.179 -3.806 -4.635 1.00 95.19 240 ARG A O 1
ATOM 1889 N N . PHE A 1 241 ? -17.217 -3.987 -5.564 1.00 97.44 241 PHE A N 1
ATOM 1890 C CA . PHE A 1 241 ? -17.824 -2.935 -4.756 1.00 97.44 241 PHE A CA 1
ATOM 1891 C C . PHE A 1 241 ? -17.946 -3.364 -3.291 1.00 97.44 241 PHE A C 1
ATOM 1893 O O . PHE A 1 241 ? -17.517 -2.634 -2.397 1.00 97.44 241 PHE A O 1
ATOM 1900 N N . THR A 1 242 ? -18.422 -4.582 -3.051 1.00 97.81 242 THR A N 1
ATOM 1901 C CA . THR A 1 242 ? -18.524 -5.189 -1.720 1.00 97.81 242 THR A CA 1
ATOM 1902 C C . THR A 1 242 ? -17.156 -5.310 -1.054 1.00 97.81 242 THR A C 1
ATOM 1904 O O . THR A 1 242 ? -17.016 -4.962 0.117 1.00 97.81 242 THR A O 1
ATOM 1907 N N . HIS A 1 243 ? -16.122 -5.726 -1.791 1.00 97.81 243 HIS A N 1
ATOM 1908 C CA . HIS A 1 243 ? -14.745 -5.757 -1.284 1.00 97.81 243 HIS A CA 1
ATOM 1909 C C . HIS A 1 243 ? -14.252 -4.367 -0.890 1.00 97.81 243 HIS A C 1
ATOM 1911 O O . HIS A 1 243 ? -13.700 -4.205 0.195 1.00 97.81 243 HIS A O 1
ATOM 1917 N N . SER A 1 244 ? -14.473 -3.354 -1.734 1.00 96.75 244 SER A N 1
ATOM 1918 C CA . SER A 1 244 ? -14.090 -1.973 -1.420 1.00 96.75 244 SER A CA 1
ATOM 1919 C C . SER A 1 244 ? -14.782 -1.450 -0.158 1.00 96.75 244 SER A C 1
ATOM 1921 O O . SER A 1 244 ? -14.137 -0.803 0.663 1.00 96.75 244 SER A O 1
ATOM 1923 N N . LEU A 1 245 ? -16.068 -1.762 0.035 1.00 97.94 245 LEU A N 1
ATOM 1924 C CA . LEU A 1 245 ? -16.791 -1.415 1.261 1.00 97.94 245 LEU A CA 1
ATOM 1925 C C . LEU A 1 245 ? -16.274 -2.195 2.478 1.00 97.94 245 LEU A C 1
ATOM 1927 O O . LEU A 1 245 ? -16.093 -1.611 3.544 1.00 97.94 245 LEU A O 1
ATOM 1931 N N . GLY A 1 246 ? -15.994 -3.491 2.326 1.00 97.75 246 GLY A N 1
ATOM 1932 C CA . GLY A 1 246 ? -15.443 -4.333 3.390 1.00 97.75 246 GLY A CA 1
ATOM 1933 C C . GLY A 1 246 ? -14.090 -3.829 3.892 1.00 97.75 246 GLY A C 1
ATOM 1934 O O . GLY A 1 246 ? -13.876 -3.738 5.099 1.00 97.75 246 GLY A O 1
ATOM 1935 N N . LEU A 1 247 ? -13.208 -3.402 2.984 1.00 98.06 247 LEU A N 1
ATOM 1936 C CA . LEU A 1 247 ? -11.897 -2.835 3.323 1.00 98.06 247 LEU A CA 1
ATOM 1937 C C . LEU A 1 247 ? -11.984 -1.546 4.158 1.00 98.06 247 LEU A C 1
ATOM 1939 O O . LEU A 1 247 ? -11.068 -1.268 4.930 1.00 98.06 247 LEU A O 1
ATOM 1943 N N . CYS A 1 248 ? -13.096 -0.802 4.097 1.00 97.94 248 CYS A N 1
ATOM 1944 C CA . CYS A 1 248 ? -13.332 0.351 4.975 1.00 97.94 248 CYS A CA 1
ATOM 1945 C C . CYS A 1 248 ? -13.336 -0.043 6.467 1.00 97.94 248 CYS A C 1
ATOM 1947 O O . CYS A 1 248 ? -12.895 0.729 7.316 1.00 97.94 248 CYS A O 1
ATOM 1949 N N . SER A 1 249 ? -13.740 -1.278 6.799 1.00 97.88 249 SER A N 1
ATOM 1950 C CA . SER A 1 249 ? -13.611 -1.824 8.160 1.00 97.88 249 SER A CA 1
ATOM 1951 C C . SER A 1 249 ? -12.171 -1.761 8.662 1.00 97.88 249 SER A C 1
ATOM 1953 O O . SER A 1 249 ? -11.914 -1.316 9.779 1.00 97.88 249 SER A O 1
ATOM 1955 N N . VAL A 1 250 ? -11.232 -2.156 7.803 1.00 97.75 250 VAL A N 1
ATOM 1956 C CA . VAL A 1 250 ? -9.800 -2.189 8.106 1.00 97.75 250 VAL A CA 1
ATOM 1957 C C . VAL A 1 250 ? -9.214 -0.785 8.112 1.00 97.75 250 VAL A C 1
ATOM 1959 O O . VAL A 1 250 ? -8.369 -0.498 8.948 1.00 97.75 250 VAL A O 1
ATOM 1962 N N . GLN A 1 251 ? -9.689 0.122 7.254 1.00 97.69 251 GLN A N 1
ATOM 1963 C CA . GLN A 1 251 ? -9.284 1.534 7.294 1.00 97.69 251 GLN A CA 1
ATOM 1964 C C . GLN A 1 251 ? -9.583 2.176 8.648 1.00 97.69 251 GLN A C 1
ATOM 1966 O O . GLN A 1 251 ? -8.720 2.833 9.223 1.00 97.69 251 GLN A O 1
ATOM 1971 N N . MET A 1 252 ? -10.796 1.971 9.164 1.00 98.31 252 MET A N 1
ATOM 1972 C CA . MET A 1 252 ? -11.261 2.654 10.372 1.00 98.31 252 MET A CA 1
ATOM 1973 C C . MET A 1 252 ? -10.811 1.966 11.664 1.00 98.31 252 MET A C 1
ATOM 1975 O O . MET A 1 252 ? -10.824 2.599 12.718 1.00 98.31 252 MET A O 1
ATOM 1979 N N . TYR A 1 253 ? -10.413 0.692 11.618 1.00 97.44 253 TYR A N 1
ATOM 1980 C CA . TYR A 1 253 ? -10.047 -0.087 12.800 1.00 97.44 253 TYR A CA 1
ATOM 1981 C C . TYR A 1 253 ? -8.549 -0.392 12.854 1.00 97.44 253 TYR A C 1
ATOM 1983 O O . TYR A 1 253 ? -8.039 -1.282 12.180 1.00 97.44 253 TYR A O 1
ATOM 1991 N N . GLY A 1 254 ? -7.858 0.335 13.727 1.00 94.25 254 GLY A N 1
ATOM 1992 C CA . GLY A 1 254 ? -6.417 0.246 13.929 1.00 94.25 254 GLY A CA 1
ATOM 1993 C C . GLY A 1 254 ? -6.041 0.574 15.370 1.00 94.25 254 GLY A C 1
ATOM 1994 O O . GLY A 1 254 ? -6.875 1.014 16.166 1.00 94.25 254 GLY A O 1
ATOM 1995 N N . GLN A 1 255 ? -4.784 0.329 15.727 1.00 92.31 255 GLN A N 1
ATOM 1996 C CA . GLN A 1 255 ? -4.248 0.636 17.055 1.00 92.31 255 GLN A CA 1
ATOM 1997 C C . GLN A 1 255 ? -3.419 1.916 17.020 1.00 92.31 255 GLN A C 1
ATOM 1999 O O . GLN A 1 255 ? -2.515 2.030 16.202 1.00 92.31 255 GLN A O 1
ATOM 2004 N N . VAL A 1 256 ? -3.702 2.861 17.906 1.00 92.38 256 VAL A N 1
ATOM 2005 C CA . VAL A 1 256 ? -2.890 4.069 18.105 1.00 92.38 256 VAL A CA 1
ATOM 2006 C C . VAL A 1 256 ? -2.442 4.125 19.570 1.00 92.38 256 VAL A C 1
ATOM 2008 O O . VAL A 1 256 ? -3.009 3.433 20.418 1.00 92.38 256 VAL A O 1
ATOM 2011 N N . THR A 1 257 ? -1.407 4.895 19.876 1.00 91.19 257 THR A N 1
ATOM 2012 C CA . THR A 1 257 ? -0.864 5.066 21.231 1.00 91.19 257 THR A CA 1
ATOM 2013 C C . THR A 1 257 ? -1.761 5.968 22.083 1.00 91.19 257 THR A C 1
ATOM 2015 O O . THR A 1 257 ? -1.973 5.704 23.268 1.00 91.19 257 THR A O 1
ATOM 2018 N N . SER A 1 258 ? -2.328 7.021 21.492 1.00 92.69 258 SER A N 1
ATOM 2019 C CA . SER A 1 258 ? -3.084 8.061 22.206 1.00 92.69 258 SER A CA 1
ATOM 2020 C C . SER A 1 258 ? -4.566 7.751 22.445 1.00 92.69 258 SER A C 1
ATOM 2022 O O . SER A 1 258 ? -5.222 8.483 23.189 1.00 92.69 258 SER A O 1
ATOM 2024 N N . ALA A 1 259 ? -5.105 6.679 21.857 1.00 94.69 259 ALA A N 1
ATOM 2025 C CA . ALA A 1 259 ? -6.498 6.262 22.022 1.00 94.69 259 ALA A CA 1
ATOM 2026 C C . ALA A 1 259 ? -6.659 4.735 22.071 1.00 94.69 259 ALA A C 1
ATOM 2028 O O . ALA A 1 259 ? -6.090 4.002 21.267 1.00 94.69 259 ALA A O 1
ATOM 2029 N N . SER A 1 260 ? -7.495 4.265 22.995 1.00 95.44 260 SER A N 1
ATOM 2030 C CA . SER A 1 260 ? -7.784 2.851 23.253 1.00 95.44 260 SER A CA 1
ATOM 2031 C C . SER A 1 260 ? -9.257 2.659 23.645 1.00 95.44 260 SER A C 1
ATOM 2033 O O . SER A 1 260 ? -10.004 3.618 23.817 1.00 95.44 260 SER A O 1
ATOM 2035 N N . LEU A 1 261 ? -9.682 1.408 23.815 1.00 96.31 261 LEU A N 1
ATOM 2036 C CA . LEU A 1 261 ? -10.961 1.025 24.421 1.00 96.31 261 LEU A CA 1
ATOM 2037 C C . LEU A 1 261 ? -10.848 0.717 25.926 1.00 96.31 261 LEU A C 1
ATOM 2039 O O . LEU A 1 261 ? -11.839 0.365 26.559 1.00 96.31 261 LEU A O 1
ATOM 2043 N N . HIS A 1 262 ? -9.649 0.830 26.501 1.00 93.81 262 HIS A N 1
ATOM 2044 C CA . HIS A 1 262 ? -9.371 0.582 27.917 1.00 93.81 262 HIS A CA 1
ATOM 2045 C C . HIS A 1 262 ? -8.368 1.623 28.445 1.00 93.81 262 HIS A C 1
ATOM 2047 O O . HIS A 1 262 ? -7.457 1.999 27.699 1.00 93.81 262 HIS A O 1
ATOM 2053 N N . PRO A 1 263 ? -8.459 2.070 29.715 1.00 90.44 263 PRO A N 1
ATOM 2054 C CA . PRO A 1 263 ? -7.651 3.192 30.201 1.00 90.44 263 PRO A CA 1
ATOM 2055 C C . PRO A 1 263 ? -6.160 2.864 30.288 1.00 90.44 263 PRO A C 1
ATOM 2057 O O . PRO A 1 263 ? -5.325 3.742 30.048 1.00 90.44 263 PRO A O 1
ATOM 2060 N N . THR A 1 264 ? -5.836 1.604 30.591 1.00 89.06 264 THR A N 1
ATOM 2061 C CA . THR A 1 264 ? -4.469 1.122 30.858 1.00 89.06 264 THR A CA 1
ATOM 2062 C C . THR A 1 264 ? -3.984 0.031 29.907 1.00 89.06 264 THR A C 1
ATOM 2064 O O . THR A 1 264 ? -2.799 -0.277 29.913 1.00 89.06 264 THR A O 1
ATOM 2067 N N . ASN A 1 265 ? -4.869 -0.559 29.097 1.00 89.94 265 ASN A N 1
ATOM 2068 C CA . ASN A 1 265 ? -4.509 -1.651 28.192 1.00 89.94 265 ASN A CA 1
ATOM 2069 C C . ASN A 1 265 ? -4.666 -1.154 26.749 1.00 89.94 265 ASN A C 1
ATOM 2071 O O . ASN A 1 265 ? -5.802 -0.946 26.310 1.00 89.94 265 ASN A O 1
ATOM 2075 N N . PRO A 1 266 ? -3.570 -0.873 26.027 1.00 89.56 266 PRO A N 1
ATOM 2076 C CA . PRO A 1 266 ? -3.641 -0.436 24.640 1.00 89.56 266 PRO A CA 1
ATOM 2077 C C . PRO A 1 266 ? -4.389 -1.455 23.782 1.00 89.56 266 PRO A C 1
ATOM 2079 O O . PRO A 1 266 ? -4.151 -2.658 23.858 1.00 89.56 266 PRO A O 1
ATOM 2082 N N . SER A 1 267 ? -5.324 -0.974 22.972 1.00 92.56 267 SER A N 1
ATOM 2083 C CA . SER A 1 267 ? -6.130 -1.822 22.103 1.00 92.56 267 SER A CA 1
ATOM 2084 C C . SER A 1 267 ? -6.548 -1.063 20.855 1.00 92.56 267 SER A C 1
ATOM 2086 O O . SER A 1 267 ? -6.655 0.164 20.857 1.00 92.56 267 SER A O 1
ATOM 2088 N N . SER A 1 268 ? -6.793 -1.806 19.781 1.00 95.12 268 SER A N 1
ATOM 2089 C CA . SER A 1 268 ? -7.339 -1.256 18.546 1.00 95.12 268 SER A CA 1
ATOM 2090 C C . SER A 1 268 ? -8.733 -0.679 18.771 1.00 95.12 268 SER A C 1
ATOM 2092 O O . SER A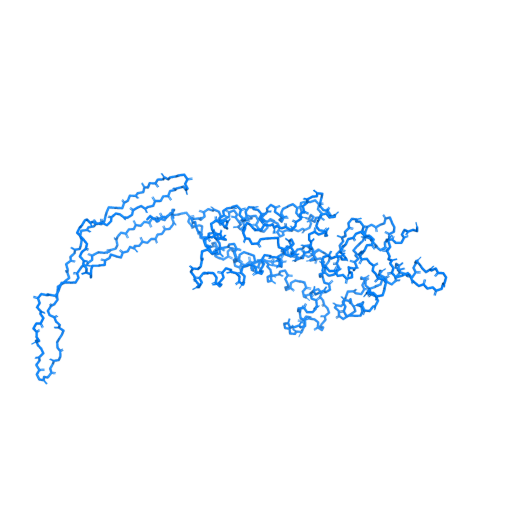 1 268 ? -9.544 -1.239 19.513 1.00 95.12 268 SER A O 1
ATOM 2094 N N . SER A 1 269 ? -9.024 0.423 18.094 1.00 97.38 269 SER A N 1
ATOM 2095 C CA . SER A 1 269 ? -10.283 1.150 18.218 1.00 97.38 269 SER A CA 1
ATOM 2096 C C . SER A 1 269 ? -10.729 1.706 16.869 1.00 97.38 269 SER A C 1
ATOM 2098 O O . SER A 1 269 ? -9.917 1.882 15.957 1.00 97.38 269 SER A O 1
ATOM 2100 N N . MET A 1 270 ? -12.028 1.951 16.721 1.00 98.31 270 MET A N 1
ATOM 2101 C CA . MET A 1 270 ? -12.613 2.534 15.517 1.00 98.31 270 MET A CA 1
ATOM 2102 C C . MET A 1 270 ? -12.461 4.060 15.525 1.00 98.31 270 MET A C 1
ATOM 2104 O O . MET A 1 270 ? -12.922 4.729 16.449 1.00 98.31 270 MET A O 1
ATOM 2108 N N . ALA A 1 271 ? -11.841 4.596 14.478 1.00 98.31 271 ALA A N 1
ATOM 2109 C CA . ALA A 1 271 ? -11.846 6.018 14.161 1.00 98.31 271 ALA A CA 1
ATOM 2110 C C . ALA A 1 271 ? -13.220 6.445 13.619 1.00 98.31 271 ALA A C 1
ATOM 2112 O O . ALA A 1 271 ? -13.834 5.709 12.847 1.00 98.31 271 ALA A O 1
ATOM 2113 N N . ALA A 1 272 ? -13.682 7.650 13.962 1.00 97.31 272 ALA A N 1
ATOM 2114 C CA . ALA A 1 272 ? -14.894 8.217 13.356 1.00 97.31 272 ALA A CA 1
ATOM 2115 C C . ALA A 1 272 ? -14.671 8.697 11.909 1.00 97.31 272 ALA A C 1
ATOM 2117 O O . ALA A 1 272 ? -15.625 8.864 11.153 1.00 97.31 272 ALA A O 1
ATOM 2118 N N . GLY A 1 273 ? -13.414 8.908 11.511 1.00 97.19 273 GLY A N 1
ATOM 2119 C CA . GLY A 1 273 ? -13.053 9.281 10.149 1.00 97.19 273 GLY A CA 1
ATOM 2120 C C . GLY A 1 273 ? -11.596 9.712 10.021 1.00 97.19 273 GLY A C 1
ATOM 2121 O O . GLY A 1 273 ? -11.001 10.264 10.946 1.00 97.19 273 GLY A O 1
ATOM 2122 N N . LEU A 1 274 ? -11.014 9.481 8.848 1.00 97.25 274 LEU A N 1
ATOM 2123 C CA . LEU A 1 274 ? -9.628 9.838 8.550 1.00 97.25 274 LEU A CA 1
ATOM 2124 C C . LEU A 1 274 ? -9.568 11.133 7.713 1.00 97.25 274 LEU A C 1
ATOM 2126 O O . LEU A 1 274 ? -10.449 11.345 6.880 1.00 97.25 274 LEU A O 1
ATOM 2130 N N . PRO A 1 275 ? -8.544 11.994 7.884 1.00 95.88 275 PRO A N 1
ATOM 2131 C CA . PRO A 1 275 ? -7.500 11.932 8.913 1.00 95.88 275 PRO A CA 1
ATOM 2132 C C . PRO A 1 275 ? -7.887 12.642 10.228 1.00 95.88 275 PRO A C 1
ATOM 2134 O O . PRO A 1 275 ? -7.187 12.513 11.228 1.00 95.88 275 PRO A O 1
ATOM 2137 N N . HIS A 1 276 ? -8.977 13.414 10.242 1.00 95.81 276 HIS A N 1
ATOM 2138 C CA . HIS A 1 276 ? -9.267 14.373 11.317 1.00 95.81 276 HIS A CA 1
ATOM 2139 C C . HIS A 1 276 ? -9.716 13.743 12.646 1.00 95.81 276 HIS A C 1
ATOM 2141 O O . HIS A 1 276 ? -9.505 14.339 13.699 1.00 95.81 276 HIS A O 1
ATOM 2147 N N . PHE A 1 277 ? -10.288 12.538 12.616 1.00 97.25 277 PHE A N 1
ATOM 2148 C CA . PHE A 1 277 ? -10.791 11.813 13.789 1.00 97.25 277 PHE A CA 1
ATOM 2149 C C . PHE A 1 277 ? -10.069 10.474 13.956 1.00 97.25 277 PHE A C 1
ATOM 2151 O O . PHE A 1 277 ? -10.682 9.435 14.202 1.00 97.25 277 PHE A O 1
ATOM 2158 N N . ALA A 1 278 ? -8.749 10.495 13.766 1.00 95.81 278 ALA A N 1
ATOM 2159 C CA . ALA A 1 278 ? -7.926 9.293 13.697 1.00 95.81 278 ALA A CA 1
ATOM 2160 C C . ALA A 1 278 ? -7.035 9.074 14.931 1.00 95.81 278 ALA A C 1
ATOM 2162 O O . ALA A 1 278 ? -6.479 7.997 15.102 1.00 95.81 278 ALA A O 1
ATOM 2163 N N . GLN A 1 279 ? -6.880 10.054 15.819 1.00 93.69 279 GLN A N 1
ATOM 2164 C CA . GLN A 1 279 ? -5.971 9.942 16.965 1.00 93.69 279 GLN A CA 1
ATOM 2165 C C . GLN A 1 279 ? -6.454 10.763 18.161 1.00 93.69 279 GLN A C 1
ATOM 2167 O O . GLN A 1 279 ? -7.398 11.553 18.050 1.00 93.69 279 GLN A O 1
ATOM 2172 N N . ALA A 1 280 ? -5.788 10.571 19.298 1.00 93.25 280 ALA A N 1
ATOM 2173 C CA . ALA A 1 280 ? -6.082 11.208 20.572 1.00 93.25 280 ALA A CA 1
ATOM 2174 C C . ALA A 1 280 ? -7.560 11.056 20.981 1.00 93.25 280 ALA A C 1
ATOM 2176 O O . ALA A 1 280 ? -8.274 10.152 20.541 1.00 93.25 280 ALA A O 1
ATOM 2177 N N . HIS A 1 281 ? -8.043 11.968 21.822 1.00 92.31 281 HIS A N 1
ATOM 2178 C CA . HIS A 1 281 ? -9.426 11.985 22.303 1.00 92.31 281 HIS A CA 1
ATOM 2179 C C . HIS A 1 281 ? -10.471 12.130 21.179 1.00 92.31 281 HIS A C 1
ATOM 2181 O O . HIS A 1 281 ? -11.638 11.821 21.396 1.00 92.31 281 HIS A O 1
ATOM 2187 N N . MET A 1 282 ? -10.065 12.567 19.980 1.00 95.00 282 MET A N 1
ATOM 2188 C CA . MET A 1 282 ? -10.946 12.746 18.822 1.00 95.00 282 MET A CA 1
ATOM 2189 C C . MET A 1 282 ? -11.186 11.459 18.026 1.00 95.00 282 MET A C 1
ATOM 2191 O O . MET A 1 282 ? -11.969 11.485 17.079 1.00 95.00 282 MET A O 1
ATOM 2195 N N . ARG A 1 283 ? -10.531 10.341 18.366 1.00 97.50 283 ARG A N 1
ATOM 2196 C CA . ARG A 1 283 ? -10.650 9.098 17.592 1.00 97.50 283 ARG A CA 1
ATOM 2197 C C . ARG A 1 283 ? -12.014 8.422 17.749 1.00 97.50 283 ARG A C 1
ATOM 2199 O O . ARG A 1 283 ? -12.657 8.096 16.755 1.00 97.50 283 ARG A O 1
ATOM 2206 N N . CYS A 1 284 ? -12.441 8.193 18.990 1.00 97.19 284 CYS A N 1
ATOM 2207 C CA . CYS A 1 284 ? -13.579 7.327 19.302 1.00 97.19 284 CYS A CA 1
ATOM 2208 C C . CYS A 1 284 ? -14.826 8.130 19.674 1.00 97.19 284 CYS A C 1
ATOM 2210 O O . CYS A 1 284 ? -14.897 8.711 20.760 1.00 97.19 284 CYS A O 1
ATOM 2212 N N . TRP A 1 285 ? -15.839 8.076 18.808 1.00 98.19 285 TRP A N 1
ATOM 2213 C CA . TRP A 1 285 ? -17.129 8.723 19.034 1.00 98.19 285 TRP A CA 1
ATOM 2214 C C . TRP A 1 285 ? -18.253 7.693 19.128 1.00 98.19 285 TRP A C 1
ATOM 2216 O O . TRP A 1 285 ? -18.502 6.968 18.173 1.00 98.19 285 TRP A O 1
ATOM 2226 N N . GLY A 1 286 ? -18.946 7.616 20.265 1.00 97.50 286 GLY A N 1
ATOM 2227 C CA . GLY A 1 286 ? -19.983 6.621 20.545 1.00 97.50 286 GLY A CA 1
ATOM 2228 C C . GLY A 1 286 ? -21.089 6.603 19.500 1.00 97.50 286 GLY A C 1
ATOM 2229 O O . GLY A 1 286 ? -21.431 5.533 19.000 1.00 97.50 286 GLY A O 1
ATOM 2230 N N . ARG A 1 287 ? -21.593 7.776 19.095 1.00 98.19 287 ARG A N 1
ATOM 2231 C CA . ARG A 1 287 ? -22.585 7.879 18.015 1.00 98.19 287 ARG A CA 1
ATOM 2232 C C . ARG A 1 287 ? -22.077 7.220 16.728 1.00 98.19 287 ARG A C 1
ATOM 2234 O O . ARG A 1 287 ? -22.757 6.358 16.177 1.00 98.19 287 ARG A O 1
ATOM 2241 N N . ASP A 1 288 ? -20.894 7.606 16.259 1.00 98.44 288 ASP A N 1
ATOM 2242 C CA . ASP A 1 288 ? -20.324 7.135 14.992 1.00 98.44 288 ASP A CA 1
ATOM 2243 C C . ASP A 1 288 ? -19.945 5.650 15.053 1.00 98.44 288 ASP A C 1
ATOM 2245 O O . ASP A 1 288 ? -20.236 4.904 14.114 1.00 98.44 288 ASP A O 1
ATOM 2249 N N . VAL A 1 289 ? -19.394 5.197 16.184 1.00 98.38 289 VAL A N 1
ATOM 2250 C CA . VAL A 1 289 ? -19.083 3.789 16.451 1.00 98.38 289 VAL A CA 1
ATOM 2251 C C . VAL A 1 289 ? -20.348 2.949 16.353 1.00 98.38 289 VAL A C 1
ATOM 2253 O O . VAL A 1 289 ? -20.370 1.992 15.588 1.00 98.38 289 VAL A O 1
ATOM 2256 N N . PHE A 1 290 ? -21.418 3.289 17.075 1.00 98.56 290 PHE A N 1
ATOM 2257 C CA . PHE A 1 290 ? -22.605 2.430 17.136 1.00 98.56 290 PHE A CA 1
ATOM 2258 C C . PHE A 1 290 ? -23.467 2.462 15.872 1.00 98.56 290 PHE A C 1
ATOM 2260 O O . PHE A 1 290 ? -24.073 1.442 15.542 1.00 98.56 290 PHE A O 1
ATOM 2267 N N . ILE A 1 291 ? -23.467 3.566 15.117 1.00 98.62 291 ILE A N 1
ATOM 2268 C CA . ILE A 1 291 ? -24.064 3.598 13.772 1.00 98.62 291 ILE A CA 1
ATOM 2269 C C . ILE A 1 291 ? -23.267 2.691 12.821 1.00 98.62 291 ILE A C 1
ATOM 2271 O O . ILE A 1 291 ? -23.847 1.890 12.083 1.00 98.62 291 ILE A O 1
ATOM 2275 N N . SER A 1 292 ? -21.936 2.772 12.862 1.00 98.56 292 SER A N 1
ATOM 2276 C CA . SER A 1 292 ? -21.057 2.061 11.924 1.00 98.56 292 SER A CA 1
ATOM 2277 C C . SER A 1 292 ? -20.831 0.591 12.286 1.00 98.56 292 SER A C 1
ATOM 2279 O O . SER A 1 292 ? -20.532 -0.215 11.405 1.00 98.56 292 SER A O 1
ATOM 2281 N N . LEU A 1 293 ? -21.004 0.208 13.556 1.00 98.62 293 LEU A N 1
ATOM 2282 C CA . LEU A 1 293 ? -20.670 -1.113 14.105 1.00 98.62 293 LEU A CA 1
ATOM 2283 C C . LEU A 1 293 ? -21.307 -2.260 13.319 1.00 98.62 293 LEU A C 1
ATOM 2285 O O . LEU A 1 293 ? -20.650 -3.267 13.046 1.00 98.62 293 LEU A O 1
ATOM 2289 N N . ARG A 1 294 ? -22.571 -2.112 12.904 1.00 98.44 294 ARG A N 1
ATOM 2290 C CA . ARG A 1 294 ? -23.243 -3.136 12.094 1.00 98.44 294 ARG A CA 1
ATOM 2291 C C . ARG A 1 294 ? -22.527 -3.340 10.759 1.00 98.44 294 ARG A C 1
ATOM 2293 O O . ARG A 1 294 ? -22.221 -4.475 10.415 1.00 98.44 294 ARG A O 1
ATOM 2300 N N . GLY A 1 295 ? -22.265 -2.263 10.022 1.00 98.31 295 GLY A N 1
ATOM 2301 C CA . GLY A 1 295 ? -21.662 -2.331 8.690 1.00 98.31 295 GLY A CA 1
ATOM 2302 C C . GLY A 1 295 ? -20.187 -2.723 8.718 1.00 98.31 295 GLY A C 1
ATOM 2303 O O . GLY A 1 295 ? -19.768 -3.595 7.965 1.00 98.31 295 GLY A O 1
ATOM 2304 N N . LEU A 1 296 ? -19.407 -2.110 9.607 1.00 98.31 296 LEU A N 1
ATOM 2305 C CA . LEU A 1 296 ? -17.955 -2.267 9.623 1.00 98.31 296 LEU A CA 1
ATOM 2306 C C . LEU A 1 296 ? -17.476 -3.462 10.446 1.00 98.31 296 LEU A C 1
ATOM 2308 O O . LEU A 1 296 ? -16.367 -3.921 10.195 1.00 98.31 296 LEU A O 1
ATOM 2312 N N . PHE A 1 297 ? -18.264 -3.990 11.390 1.00 98.56 297 PHE A N 1
ATOM 2313 C CA . PHE A 1 297 ? -17.866 -5.164 12.177 1.00 98.56 297 PHE A CA 1
ATOM 2314 C C . PHE A 1 297 ? -18.785 -6.368 11.994 1.00 98.56 297 PHE A C 1
ATOM 2316 O O . PHE A 1 297 ? -18.294 -7.456 11.713 1.00 98.56 297 PHE A O 1
ATOM 2323 N N . LEU A 1 298 ? -20.105 -6.224 12.132 1.00 98.44 298 LEU A N 1
ATOM 2324 C CA . LEU A 1 298 ? -20.985 -7.402 12.075 1.00 98.44 298 LEU A CA 1
ATOM 2325 C C . LEU A 1 298 ? -21.067 -7.986 10.661 1.00 98.44 298 LEU A C 1
ATOM 2327 O O . LEU A 1 298 ? -20.915 -9.193 10.483 1.00 98.44 298 LEU A O 1
ATOM 2331 N N . THR A 1 299 ? -21.259 -7.130 9.656 1.00 98.25 299 THR A N 1
ATOM 2332 C CA . THR A 1 299 ? -21.325 -7.534 8.245 1.00 98.25 299 THR A CA 1
ATOM 2333 C C . THR A 1 299 ? -19.999 -8.123 7.756 1.00 98.25 299 THR A C 1
ATOM 2335 O O . THR A 1 299 ? -20.004 -9.062 6.963 1.00 98.25 299 THR A O 1
ATOM 2338 N N . THR A 1 300 ? -18.861 -7.622 8.243 1.00 98.19 300 THR A N 1
ATOM 2339 C CA . THR A 1 300 ? -17.517 -8.090 7.857 1.00 98.19 300 THR A CA 1
ATOM 2340 C C . THR A 1 300 ? -17.022 -9.283 8.673 1.00 98.19 300 THR A C 1
ATOM 2342 O O . THR A 1 300 ? -16.012 -9.870 8.305 1.00 98.19 300 THR A O 1
ATOM 2345 N N . GLY A 1 301 ? -17.732 -9.693 9.731 1.00 97.56 301 GLY A N 1
ATOM 2346 C CA . GLY A 1 301 ? -17.360 -10.837 10.577 1.00 97.56 301 GLY A CA 1
ATOM 2347 C C . GLY A 1 301 ? -16.407 -10.501 11.729 1.00 97.56 301 GLY A C 1
ATOM 2348 O O . GLY A 1 301 ? -15.922 -11.396 12.413 1.00 97.56 301 GLY A O 1
ATOM 2349 N N . HIS A 1 302 ? -16.156 -9.220 11.996 1.00 96.56 302 HIS A N 1
ATOM 2350 C CA . HIS A 1 302 ? -15.241 -8.752 13.036 1.00 96.56 302 HIS A CA 1
ATOM 2351 C C . HIS A 1 302 ? -15.909 -8.700 14.428 1.00 96.56 302 HIS A C 1
ATOM 2353 O O . HIS A 1 302 ? -15.917 -7.673 15.116 1.00 96.56 302 HIS A O 1
ATOM 2359 N N . TYR A 1 303 ? -16.510 -9.813 14.851 1.00 97.88 303 TYR A N 1
ATOM 2360 C CA . TYR A 1 303 ? -17.364 -9.872 16.044 1.00 97.88 303 TYR A CA 1
ATOM 2361 C C . TYR A 1 303 ? -16.629 -9.518 17.341 1.00 97.88 303 TYR A C 1
ATOM 2363 O O . TYR A 1 303 ? -17.187 -8.828 18.196 1.00 97.88 303 TYR A O 1
ATOM 2371 N N . ASP A 1 304 ? -15.357 -9.899 17.469 1.00 97.25 304 ASP A N 1
ATOM 2372 C CA . ASP A 1 304 ? -14.552 -9.560 18.646 1.00 97.25 304 ASP A CA 1
ATOM 2373 C C . ASP A 1 304 ? -14.268 -8.062 18.761 1.00 97.25 304 ASP A C 1
ATOM 2375 O O . ASP A 1 304 ? -14.198 -7.529 19.872 1.00 97.25 304 ASP A O 1
ATOM 2379 N N . ALA A 1 305 ? -14.106 -7.363 17.634 1.00 97.44 305 ALA A N 1
ATOM 2380 C CA . ALA A 1 305 ? -13.970 -5.910 17.631 1.00 97.44 305 ALA A CA 1
ATOM 2381 C C . ALA A 1 305 ? -15.289 -5.253 18.064 1.00 97.44 305 ALA A C 1
ATOM 2383 O O . ALA A 1 305 ? -15.276 -4.398 18.951 1.00 97.44 305 ALA A O 1
ATOM 2384 N N . ALA A 1 306 ? -16.431 -5.707 17.530 1.00 98.50 306 ALA A N 1
ATOM 2385 C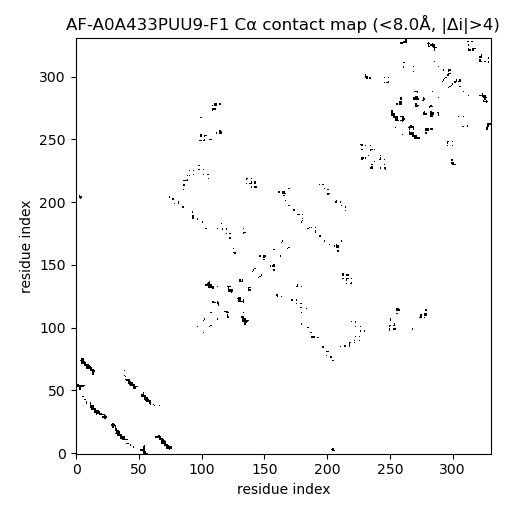 CA . ALA A 1 306 ? -17.752 -5.224 17.944 1.00 98.50 306 ALA A CA 1
ATOM 2386 C C . ALA A 1 306 ? -17.991 -5.420 19.448 1.00 98.50 306 ALA A C 1
ATOM 2388 O O . ALA A 1 306 ? -18.349 -4.472 20.150 1.00 98.50 306 ALA A O 1
ATOM 2389 N N . ARG A 1 307 ? -17.729 -6.628 19.960 1.00 98.38 307 ARG A N 1
ATOM 2390 C CA . ARG A 1 307 ? -17.877 -6.965 21.380 1.00 98.38 307 ARG A CA 1
ATOM 2391 C C . ARG A 1 307 ? -17.040 -6.046 22.269 1.00 98.38 307 ARG A C 1
ATOM 2393 O O . ARG A 1 307 ? -17.552 -5.530 23.259 1.00 98.38 307 ARG A O 1
ATOM 2400 N N . ARG A 1 308 ? -15.770 -5.817 21.916 1.00 97.50 308 ARG A N 1
ATOM 2401 C CA . ARG A 1 308 ? -14.868 -4.939 22.681 1.00 97.50 308 ARG A CA 1
ATOM 2402 C C . ARG A 1 308 ? -15.376 -3.500 22.751 1.00 97.50 308 ARG A C 1
ATOM 2404 O O . ARG A 1 308 ? -15.372 -2.926 23.835 1.00 97.50 308 ARG A O 1
ATOM 2411 N N . HIS A 1 309 ? -15.863 -2.944 21.641 1.00 98.19 309 HIS A N 1
ATOM 2412 C CA . HIS A 1 309 ? -16.425 -1.588 21.636 1.00 98.19 309 HIS A CA 1
ATOM 2413 C C . HIS A 1 309 ? -17.684 -1.493 22.500 1.00 98.19 309 HIS A C 1
ATOM 2415 O O . HIS A 1 309 ? -17.790 -0.576 23.311 1.00 98.19 309 HIS A O 1
ATOM 2421 N N . ILE A 1 310 ? -18.604 -2.457 22.388 1.00 98.38 310 ILE A N 1
ATOM 2422 C CA . ILE A 1 310 ? -19.822 -2.488 23.212 1.00 98.38 310 ILE A CA 1
ATOM 2423 C C . ILE A 1 310 ? -19.461 -2.494 24.702 1.00 98.38 310 ILE A C 1
ATOM 2425 O O . ILE A 1 310 ? -19.983 -1.678 25.456 1.00 98.38 310 ILE A O 1
ATOM 2429 N N . ILE A 1 311 ? -18.537 -3.367 25.119 1.00 97.12 311 ILE A N 1
ATOM 2430 C CA . ILE A 1 311 ? -18.102 -3.465 26.520 1.00 97.12 311 ILE A CA 1
ATOM 2431 C C . ILE A 1 311 ? -17.454 -2.156 26.989 1.00 97.12 311 ILE A C 1
ATOM 2433 O O . ILE A 1 311 ? -17.782 -1.665 28.067 1.00 97.12 311 ILE A O 1
ATOM 2437 N N . ALA A 1 312 ? -16.574 -1.564 26.179 1.00 96.94 312 ALA A N 1
ATOM 2438 C CA . ALA A 1 312 ? -15.874 -0.332 26.531 1.00 96.94 312 ALA A CA 1
ATOM 2439 C C . ALA A 1 312 ? -16.833 0.845 26.760 1.00 96.94 312 ALA A C 1
ATOM 2441 O O . ALA A 1 312 ? -16.766 1.508 27.793 1.00 96.94 312 ALA A O 1
ATOM 2442 N N . PHE A 1 313 ? -17.772 1.077 25.843 1.00 97.31 313 PHE A N 1
ATOM 2443 C CA . PHE A 1 313 ? -18.766 2.145 25.988 1.00 97.31 313 PHE A CA 1
ATOM 2444 C C . PHE A 1 313 ? -19.805 1.852 27.079 1.00 97.31 313 PHE A C 1
ATOM 2446 O O . PHE A 1 313 ? -20.261 2.775 27.747 1.00 97.31 313 PHE A O 1
ATOM 2453 N N . ALA A 1 314 ? -20.160 0.585 27.313 1.00 96.06 314 ALA A N 1
ATOM 2454 C CA . ALA A 1 314 ? -21.018 0.215 28.439 1.00 96.06 314 ALA A CA 1
ATOM 2455 C C . ALA A 1 314 ? -20.339 0.504 29.790 1.00 96.06 314 ALA A C 1
ATOM 2457 O O . ALA A 1 314 ? -21.001 0.923 30.737 1.00 96.06 314 ALA A O 1
ATOM 2458 N N . SER A 1 315 ? -19.014 0.336 29.870 1.00 94.75 315 SER A N 1
ATOM 2459 C CA . SER A 1 315 ? -18.230 0.610 31.083 1.00 94.75 315 SER A CA 1
ATOM 2460 C C . SER A 1 315 ? -18.071 2.101 31.414 1.00 94.75 315 SER A C 1
ATOM 2462 O O . SER A 1 315 ? -17.692 2.439 32.533 1.00 94.75 315 SER A O 1
ATOM 2464 N N . SER A 1 316 ? -18.379 2.993 30.467 1.00 93.88 316 SER A N 1
ATOM 2465 C CA . SER A 1 316 ? -18.325 4.450 30.634 1.00 93.88 316 SER A CA 1
ATOM 2466 C C . SER A 1 316 ? -19.705 5.097 30.803 1.00 93.88 316 SER A C 1
ATOM 2468 O O . SER A 1 316 ? -19.828 6.321 30.723 1.00 93.88 316 SER A O 1
ATOM 2470 N N . LEU A 1 317 ? -20.747 4.291 31.050 1.00 93.38 317 LEU A N 1
ATOM 2471 C CA . LEU A 1 317 ? -22.103 4.769 31.303 1.00 93.38 317 LEU A CA 1
ATOM 2472 C C . LEU A 1 317 ? -22.124 5.715 32.510 1.00 93.38 317 LEU A C 1
ATOM 2474 O O . LEU A 1 317 ? -21.735 5.351 33.621 1.00 93.38 317 LEU A O 1
ATOM 2478 N N . LYS A 1 318 ? -22.659 6.917 32.308 1.00 91.50 318 LYS A N 1
ATOM 2479 C CA . LYS A 1 318 ? -22.852 7.906 33.370 1.00 91.50 318 LYS A CA 1
ATOM 2480 C C . LYS A 1 318 ? -24.206 8.576 33.181 1.00 91.50 318 LYS A C 1
ATOM 2482 O O . LYS A 1 318 ? -24.604 8.874 32.062 1.00 91.50 318 LYS A O 1
ATOM 2487 N N . HIS A 1 319 ? -24.937 8.797 34.273 1.00 92.81 319 HIS A N 1
ATOM 2488 C CA . HIS A 1 319 ? -26.281 9.397 34.238 1.00 92.81 319 HIS A CA 1
ATOM 2489 C C . HIS A 1 319 ? -27.281 8.658 33.321 1.00 92.81 319 HIS A C 1
ATOM 2491 O O . HIS A 1 319 ? -28.163 9.277 32.735 1.00 92.81 319 HIS A O 1
ATOM 2497 N N . GLY A 1 320 ? -27.139 7.334 33.181 1.00 94.88 320 GLY A N 1
ATOM 2498 C CA . GLY A 1 320 ? -28.023 6.514 32.344 1.00 94.88 320 GLY A CA 1
ATOM 2499 C C . GLY A 1 320 ? -27.786 6.641 30.835 1.00 94.88 320 GLY A C 1
ATOM 2500 O O . GLY A 1 320 ? -28.572 6.101 30.063 1.00 94.88 320 GLY A O 1
ATOM 2501 N N . LEU A 1 321 ? -26.715 7.317 30.406 1.00 95.19 321 LEU A N 1
ATOM 2502 C CA . LEU A 1 321 ? -26.354 7.494 29.000 1.00 95.19 321 LEU A CA 1
ATOM 2503 C C . LEU A 1 321 ? -24.895 7.087 28.757 1.00 95.19 321 LEU A C 1
ATOM 2505 O O . LEU A 1 321 ? -24.028 7.256 29.617 1.00 95.19 321 LEU A O 1
ATOM 2509 N N . ILE A 1 322 ? -24.626 6.534 27.575 1.00 96.06 322 ILE A N 1
ATOM 2510 C CA . ILE A 1 322 ? -23.258 6.291 27.102 1.00 96.06 322 ILE A CA 1
ATOM 2511 C C . ILE A 1 322 ? -22.655 7.602 26.572 1.00 96.06 322 ILE A C 1
ATOM 2513 O O . ILE A 1 322 ? -23.388 8.429 26.018 1.00 96.06 322 ILE A O 1
ATOM 2517 N N . PRO A 1 323 ? -21.339 7.827 26.717 1.00 95.44 323 PRO A N 1
ATOM 2518 C CA . PRO A 1 323 ? -20.725 9.068 26.276 1.00 95.44 323 PRO A CA 1
ATOM 2519 C C . PRO A 1 323 ? -20.620 9.125 24.751 1.00 95.44 323 PRO A C 1
ATOM 2521 O O . PRO A 1 323 ? -20.377 8.119 24.081 1.00 95.44 323 PRO A O 1
ATOM 2524 N N . ASN A 1 324 ? -20.743 10.335 24.199 1.00 95.88 324 ASN A N 1
ATOM 2525 C CA . ASN A 1 324 ? -20.484 10.542 22.779 1.00 95.88 324 ASN A CA 1
ATOM 2526 C C . ASN A 1 324 ? -18.983 10.570 22.471 1.00 95.88 324 ASN A C 1
ATOM 2528 O O . ASN A 1 324 ? -18.586 10.011 21.468 1.00 95.88 324 ASN A O 1
ATOM 2532 N N . LEU A 1 325 ? -18.141 11.171 23.310 1.00 96.25 325 LEU A N 1
ATOM 2533 C CA . LEU A 1 325 ? -16.686 11.127 23.143 1.00 96.25 325 LEU A CA 1
ATOM 2534 C C . LEU A 1 325 ? -16.097 10.106 24.119 1.00 96.25 325 LEU A C 1
ATOM 2536 O O . LEU A 1 325 ? -16.367 10.185 25.317 1.00 96.25 325 LEU A O 1
ATOM 2540 N N . LEU A 1 326 ? -15.283 9.171 23.626 1.00 95.56 326 LEU A N 1
ATOM 2541 C CA . LEU A 1 326 ? -14.599 8.181 24.459 1.00 95.56 326 LEU A CA 1
ATOM 2542 C C . LEU A 1 326 ? -13.095 8.463 24.514 1.00 95.56 326 LEU A C 1
ATOM 2544 O O . LEU A 1 326 ? -12.351 8.124 23.597 1.00 95.56 326 LEU A O 1
ATOM 2548 N N . ASN A 1 327 ? -12.629 9.005 25.638 1.00 93.75 327 ASN A N 1
ATOM 2549 C CA . ASN A 1 327 ? -11.205 9.237 25.880 1.00 93.75 327 ASN A CA 1
ATOM 2550 C C . ASN A 1 327 ? -10.531 8.017 26.532 1.00 93.75 327 ASN A C 1
ATOM 2552 O O . ASN A 1 327 ? -10.024 8.083 27.649 1.00 93.75 327 ASN A O 1
ATOM 2556 N N . SER A 1 328 ? -10.574 6.861 25.869 1.00 93.25 328 SER A N 1
ATOM 2557 C CA . SER A 1 328 ? -10.025 5.598 26.399 1.00 93.25 328 SER A CA 1
ATOM 2558 C C . SER A 1 328 ? -10.587 5.164 27.757 1.00 93.25 328 SER A C 1
ATOM 2560 O O . SER A 1 328 ? -9.882 4.533 28.537 1.00 93.25 328 SER A O 1
ATOM 2562 N N . VAL A 1 329 ? -11.843 5.512 28.066 1.00 90.94 329 VAL A N 1
ATOM 2563 C CA . VAL A 1 329 ? -12.469 5.256 29.385 1.00 90.94 329 VAL A CA 1
ATOM 2564 C C . VAL A 1 329 ? -11.675 5.910 30.540 1.00 90.94 329 VAL A C 1
ATOM 2566 O O . VAL A 1 329 ? -11.741 5.484 31.690 1.00 90.94 329 VAL A O 1
ATOM 2569 N N . ARG A 1 330 ? -10.885 6.949 30.247 1.00 86.31 330 ARG A N 1
ATOM 2570 C CA . ARG A 1 330 ? -10.252 7.797 31.261 1.00 86.31 330 ARG A CA 1
ATOM 2571 C C . ARG A 1 330 ? -11.253 8.887 31.643 1.00 86.31 330 ARG A C 1
ATOM 2573 O O . ARG A 1 330 ? -11.846 9.496 30.751 1.00 86.31 330 ARG A O 1
ATOM 2580 N N . TYR A 1 331 ? -11.466 9.059 32.945 1.00 66.62 331 TYR A N 1
ATOM 2581 C CA . TYR A 1 331 ? -12.397 10.037 33.512 1.00 66.62 331 TYR A CA 1
ATOM 2582 C C . TYR A 1 331 ? -11.749 11.399 33.717 1.00 66.62 331 TYR A C 1
ATOM 2584 O O . TYR A 1 331 ? -10.542 11.421 34.052 1.00 66.62 331 TYR A O 1
#

Solvent-accessible surface area (backbone atoms only — not comparable to full-atom values): 18290 Å² total; per-residue (Å²): 114,37,60,54,30,51,78,45,82,74,49,39,38,27,65,44,73,80,40,87,64,84,73,48,56,101,88,44,89,54,76,63,46,66,46,81,43,77,46,71,76,55,54,75,44,81,48,70,57,99,88,45,50,28,27,37,72,43,74,46,95,74,72,62,88,71,48,51,73,45,68,50,73,48,50,94,67,60,68,83,60,52,69,60,61,36,66,54,68,65,69,76,43,56,62,92,62,51,63,51,55,46,12,56,55,38,26,40,32,39,60,35,34,34,52,62,34,94,80,44,55,33,58,64,44,84,100,77,45,67,35,74,18,58,15,44,59,28,53,42,51,45,47,68,55,46,51,54,56,26,72,74,63,74,42,72,66,36,56,52,52,50,67,47,33,38,69,62,41,56,49,49,48,49,47,50,47,47,64,64,34,69,85,78,37,85,81,52,47,51,56,60,56,48,50,59,48,52,61,59,44,68,62,42,59,90,52,40,54,64,52,49,39,40,37,51,47,29,50,42,51,51,52,49,52,55,57,38,69,75,34,22,72,66,35,54,74,39,52,76,66,44,41,57,58,48,49,47,28,30,67,34,28,34,67,39,71,64,33,24,53,34,71,87,51,85,33,62,38,56,33,66,39,84,66,86,16,43,47,38,59,57,11,30,33,41,64,54,48,64,70,41,37,52,67,47,14,58,57,30,53,39,51,71,61,46,51,49,51,54,52,32,47,60,73,49,54,51,97,92,39,64,51,52,66,41,50,12,71,56,130

Secondary structure (DSSP, 8-state):
-EET-EEEEEEEEEEEEEE------SS-----EEEEEEPPPPEEEEEEETTEEEEEEE--S---TTEEEEEEEE-TT--TTHHHHHH---GGGTTT--HHHHHHHH---HHHHHHHTTT----EETTTEE-S-SSHHHHHHIIIIIHHHHHHHT-HHHHHHHHHTTHHHHHHHHHHHHHHHHTT-TT-THHHHHHHHHHHHHTSSS-HHHHHHHHHHHHHHHHHHHHHHTS-HHHHTS-HHHHHHHHHHHHHEE--SS--SSSSS---EE-SBTTTBSSGGGS-BHHHHHHHHIIIIITTT-HHHHHHHHHHHHHT-BTTB--SB-STT--

Foldseek 3Di:
DAALKDKDWPFKWAKDQPDPDFPADPVGGDDTDIDIDGADAWDWDWDADPQGIDIDTHHDPDQDPRMDIDMDMDRPPQPPCLVVLQQADDLLQCPPPDLQNLLLAAFAAQVQQCQAFVPQGFDQQPPPGGFRGLHLNSVLCCLPPPQVVCVVPVDVVNVRNLVCLQPNVLVVNLVSVCSSPVPPPVVRSVSVSSVVSSVSCNSDPSCRSVSVSSNSVNSNVSSLLSSQVNWDPCQVVDDPVSSVQQCVLSNQWYWGNQADLAPPDTDIDGALDPPPRPGHQSGDFPVSCVVCCCRSQVRGPNVVRSVSNVVSQVLLDDPNDGGGTDRNSDD

Mean predicted aligned error: 9.18 Å

Nearest PDB structures (foldseek):
  7ekw-assembly1_B  TM=8.610E-01  e=2.717E-23  Nakaseomyces glabratus CBS 138
  7ekw-assembly1_A  TM=8.617E-01  e=2.273E-22  Nakaseomyces glabratus CBS 138
  7ejt-assembly2_B  TM=8.608E-01  e=2.528E-22  Nakaseomyces glabratus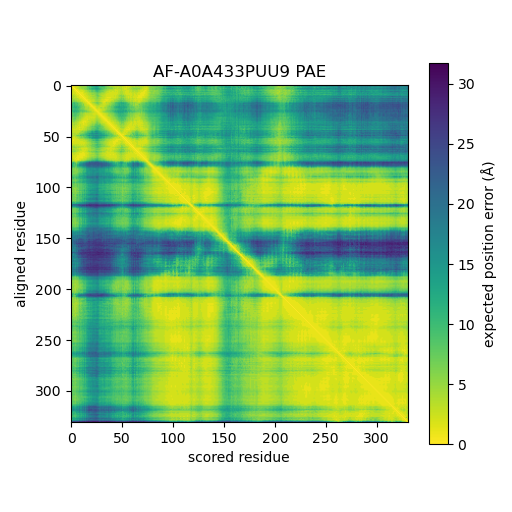 CBS 138
  7eku-assembly1_A  TM=8.596E-01  e=4.299E-22  Nakaseomyces glabratus CBS 138
  5d0f-assembly2_B  TM=8.467E-01  e=2.273E-22  Nakaseomyces glabratus CBS 138

Radius of gyration: 29.0 Å; Cα contacts (8 Å, |Δi|>4): 514; chains: 1; bounding box: 60×35×104 Å

Sequence (331 aa):
MLRGTDAELIFGYHLVVSSRENRSDAFTLRGLATQLEAVAPPNIRSSSDTHGPYTEIIVPPVFPSGAIMLFRIWVESSPEGIHGLVSHCHEDVFKGLDLVDMNAVLYRCDGEERDVTENNGTYNIPAYGALPYCGLEGFIRITTSVIPSVLISGTDIGHLIMSYTGCTVSDGCLLAFNRHLKHHYPRLKLRDWFQTRFDAVKQLPNFLPKYFALIIRTAYIAAREHTISLMSPLITKGDRFTHSLGLCSVQMYGQVTSASLHPTNPSSSMAAGLPHFAQAHMRCWGRDVFISLRGLFLTTGHYDAARRHIIAFASSLKHGLIPNLLNSVRY

pLDDT: mean 85.12, std 14.64, range [41.28, 98.62]